Protein AF-A0A6L7LDR2-F1 (afdb_monomer_lite)

Structure (mmCIF, N/CA/C/O backbone):
data_AF-A0A6L7LDR2-F1
#
_entry.id   AF-A0A6L7LDR2-F1
#
loop_
_atom_site.group_PDB
_atom_site.id
_atom_site.type_symbol
_atom_site.label_atom_id
_atom_site.label_alt_id
_atom_site.label_comp_id
_atom_site.label_asym_id
_atom_site.label_entity_id
_atom_site.label_seq_id
_atom_site.pdbx_PDB_ins_code
_atom_site.Cartn_x
_atom_site.Cartn_y
_atom_site.Cartn_z
_atom_site.occupancy
_atom_site.B_iso_or_equiv
_atom_site.auth_seq_id
_atom_site.auth_comp_id
_atom_site.auth_asym_id
_atom_site.auth_atom_id
_atom_site.pdbx_PDB_model_num
ATOM 1 N N . LYS A 1 1 ? -7.442 -0.460 -21.414 1.00 41.06 1 LYS A N 1
ATOM 2 C CA . LYS A 1 1 ? -8.402 0.345 -22.236 1.00 41.06 1 LYS A CA 1
ATOM 3 C C . LYS A 1 1 ? -8.034 1.839 -22.163 1.00 41.06 1 LYS A C 1
ATOM 5 O O . LYS A 1 1 ? -8.913 2.671 -21.989 1.00 41.06 1 LYS A O 1
ATOM 10 N N . TYR A 1 2 ? -6.744 2.166 -22.323 1.00 40.94 2 TYR A N 1
ATOM 11 C CA . TYR A 1 2 ? -6.182 3.523 -22.191 1.00 40.94 2 TYR A CA 1
ATOM 12 C C . TYR A 1 2 ? -5.588 4.034 -23.517 1.00 40.94 2 TYR A C 1
ATOM 14 O O . TYR A 1 2 ? -4.613 4.777 -23.546 1.00 40.94 2 TYR A O 1
ATOM 22 N N . GLY A 1 3 ? -6.164 3.598 -24.640 1.00 41.34 3 GLY A N 1
ATOM 23 C CA . GLY A 1 3 ? -5.660 3.851 -25.993 1.00 41.34 3 GLY A CA 1
ATOM 24 C C . GLY A 1 3 ? -5.960 5.241 -26.555 1.00 41.34 3 GLY A C 1
ATOM 25 O O . GLY A 1 3 ? -6.118 5.355 -27.771 1.00 41.34 3 GLY A O 1
ATOM 26 N N . ASP A 1 4 ? -6.063 6.279 -25.721 1.00 48.62 4 ASP A N 1
ATOM 27 C CA . ASP A 1 4 ? -6.254 7.636 -26.233 1.00 48.62 4 ASP A CA 1
ATOM 28 C C . ASP A 1 4 ? -4.935 8.171 -26.795 1.00 48.62 4 ASP A C 1
ATOM 30 O O . ASP A 1 4 ? -4.043 8.651 -26.090 1.00 48.62 4 ASP A O 1
ATOM 34 N N . ARG A 1 5 ? -4.839 8.086 -28.126 1.00 51.09 5 ARG A N 1
ATOM 35 C CA . ARG A 1 5 ? -3.785 8.682 -28.962 1.00 51.09 5 ARG A CA 1
ATOM 36 C C . ARG A 1 5 ? -3.614 10.186 -28.724 1.00 51.09 5 ARG A C 1
ATOM 38 O O . ARG A 1 5 ? -2.559 10.728 -29.044 1.00 51.09 5 ARG A O 1
ATOM 45 N N . ASP A 1 6 ? -4.615 10.833 -28.135 1.00 53.84 6 ASP A N 1
ATOM 46 C CA . ASP A 1 6 ? -4.614 12.260 -27.821 1.00 53.84 6 ASP A CA 1
ATOM 47 C C . ASP A 1 6 ? -3.565 12.635 -26.760 1.00 53.84 6 ASP A C 1
ATOM 49 O O . ASP A 1 6 ? -3.051 13.751 -26.783 1.00 53.84 6 ASP A O 1
ATOM 53 N N . VAL A 1 7 ? -3.184 11.703 -25.872 1.00 59.44 7 VAL A N 1
ATOM 54 C CA . VAL A 1 7 ? -2.181 11.951 -24.816 1.00 59.44 7 VAL A CA 1
ATOM 55 C C . VAL A 1 7 ? -0.759 11.586 -25.264 1.00 59.44 7 VAL A C 1
ATOM 57 O O . VAL A 1 7 ? 0.207 12.216 -24.840 1.00 59.44 7 VAL A O 1
ATOM 60 N N . LEU A 1 8 ? -0.611 10.579 -26.132 1.00 59.53 8 LEU A N 1
ATOM 61 C CA . LEU A 1 8 ? 0.694 10.022 -26.526 1.00 59.53 8 LEU A CA 1
ATOM 62 C C . LEU A 1 8 ? 1.264 10.593 -27.838 1.00 59.53 8 LEU A C 1
ATOM 64 O O . LEU A 1 8 ? 2.428 10.347 -28.168 1.00 59.53 8 LEU A O 1
ATOM 68 N N . GLY A 1 9 ? 0.455 11.343 -28.591 1.00 61.81 9 GLY A N 1
ATOM 69 C CA . GLY A 1 9 ? 0.806 11.840 -29.919 1.00 61.81 9 GLY A CA 1
ATOM 70 C C . GLY A 1 9 ? 0.611 10.800 -31.030 1.00 61.81 9 GLY A C 1
ATOM 71 O O . GLY A 1 9 ? 0.477 9.596 -30.799 1.00 61.81 9 GLY A O 1
ATOM 72 N N . ALA A 1 10 ? 0.572 11.277 -32.277 1.00 69.31 10 ALA A N 1
ATOM 73 C CA . ALA A 1 10 ? 0.364 10.425 -33.446 1.00 69.31 10 ALA A CA 1
ATOM 74 C C . ALA A 1 10 ? 1.503 9.400 -33.611 1.00 69.31 10 ALA A C 1
ATOM 76 O O . ALA A 1 10 ? 2.675 9.765 -33.594 1.00 69.31 10 ALA A O 1
ATOM 77 N N . GLY A 1 11 ? 1.149 8.125 -33.807 1.00 68.56 11 GLY A N 1
ATOM 78 C CA . GLY A 1 11 ? 2.110 7.029 -34.004 1.00 68.56 11 GLY A CA 1
ATOM 79 C C . GLY A 1 11 ? 2.627 6.374 -32.717 1.00 68.56 11 GLY A C 1
ATOM 80 O O . GLY A 1 11 ? 3.348 5.386 -32.794 1.00 68.56 11 GLY A O 1
ATOM 81 N N . THR A 1 12 ? 2.236 6.862 -31.539 1.00 68.62 12 THR A N 1
ATOM 82 C CA . THR A 1 12 ? 2.613 6.264 -30.250 1.00 68.62 12 THR A CA 1
ATOM 83 C C . THR A 1 12 ? 1.464 5.419 -29.698 1.00 68.62 12 THR A C 1
ATOM 85 O O . THR A 1 12 ? 0.297 5.809 -29.781 1.00 68.62 12 THR A O 1
ATOM 88 N N . SER A 1 13 ? 1.781 4.258 -29.123 1.00 71.56 13 SER A N 1
ATOM 89 C CA . SER A 1 13 ? 0.822 3.403 -28.417 1.00 71.56 13 SER A CA 1
ATOM 90 C C . SER A 1 13 ? 1.408 2.924 -27.089 1.00 71.56 13 SER A C 1
ATOM 92 O O . SER A 1 13 ? 2.621 2.973 -26.870 1.00 71.56 13 SER A O 1
ATOM 94 N N . TRP A 1 14 ? 0.546 2.444 -26.197 1.00 69.19 14 TRP A N 1
ATOM 95 C CA . TRP A 1 14 ? 0.982 1.710 -25.016 1.00 69.19 14 TRP A CA 1
ATOM 96 C C . TRP A 1 14 ? 1.396 0.290 -25.395 1.00 69.19 14 TRP A C 1
ATOM 98 O O . TRP A 1 14 ? 0.661 -0.407 -26.097 1.00 69.19 14 TRP A O 1
ATOM 108 N N . ILE A 1 15 ? 2.558 -0.130 -24.898 1.00 69.88 15 ILE A N 1
ATOM 109 C CA . ILE A 1 15 ? 2.905 -1.538 -24.717 1.00 69.88 15 ILE A CA 1
ATOM 110 C C . ILE A 1 15 ? 2.618 -1.830 -23.240 1.00 69.88 15 ILE A C 1
ATOM 112 O O . ILE A 1 15 ? 3.415 -1.480 -22.366 1.00 69.88 15 ILE A O 1
ATOM 116 N N . GLU A 1 16 ? 1.419 -2.349 -22.968 1.00 65.56 16 GLU A N 1
ATOM 117 C CA . GLU A 1 16 ? 0.966 -2.715 -21.621 1.00 65.56 16 GLU A CA 1
ATOM 118 C C . GLU A 1 16 ? 1.508 -4.105 -21.258 1.00 65.56 16 GLU A C 1
ATOM 120 O O . GLU A 1 16 ? 1.499 -5.009 -22.092 1.00 65.56 16 GLU A O 1
ATOM 125 N N . TYR A 1 17 ? 1.955 -4.260 -20.014 1.00 64.75 17 TYR A N 1
ATOM 126 C CA . TYR A 1 17 ? 2.255 -5.544 -19.395 1.00 64.75 17 TYR A CA 1
ATOM 127 C C . TYR A 1 17 ? 1.273 -5.782 -18.247 1.00 64.75 17 TYR A C 1
ATOM 129 O O . TYR A 1 17 ? 0.953 -4.872 -17.470 1.00 64.75 17 TYR A O 1
ATOM 137 N N . GLY A 1 18 ? 0.803 -7.019 -18.133 1.00 59.72 18 GLY A N 1
ATOM 138 C CA . GLY A 1 18 ? 0.010 -7.475 -17.000 1.00 59.72 18 GLY A CA 1
ATOM 139 C C . GLY A 1 18 ? 0.782 -7.380 -15.680 1.00 59.72 18 GLY A C 1
ATOM 140 O O . GLY A 1 18 ? 2.013 -7.343 -15.651 1.00 59.72 18 GLY A O 1
ATOM 141 N N . GLU A 1 19 ? 0.042 -7.365 -14.572 1.00 57.69 19 GLU A N 1
ATOM 142 C CA . GLU A 1 19 ? 0.568 -7.196 -13.211 1.00 57.69 19 GLU A CA 1
ATOM 143 C C . GLU A 1 19 ? 1.711 -8.167 -12.863 1.00 57.69 19 GLU A C 1
ATOM 145 O O . GLU A 1 19 ? 2.686 -7.767 -12.221 1.00 57.69 19 GLU A O 1
ATOM 150 N N . TYR A 1 20 ? 1.613 -9.406 -13.356 1.00 58.84 20 TYR A N 1
ATOM 151 C CA . TYR A 1 20 ? 2.532 -10.507 -13.057 1.00 58.84 20 TYR A CA 1
ATOM 152 C C . TYR A 1 20 ? 3.397 -10.951 -14.238 1.00 58.84 20 TYR A C 1
ATOM 154 O O . TYR A 1 20 ? 4.308 -11.751 -14.048 1.00 58.84 20 TYR A O 1
ATOM 162 N N . GLU A 1 21 ? 3.184 -10.411 -15.443 1.00 62.69 21 GLU A N 1
ATOM 163 C CA . GLU A 1 21 ? 3.950 -10.813 -16.637 1.00 62.69 21 GLU A CA 1
ATOM 164 C C . GLU A 1 21 ? 5.459 -10.567 -16.474 1.00 62.69 21 GLU A C 1
ATOM 166 O O . GLU A 1 21 ? 6.269 -11.229 -17.116 1.00 62.69 21 GLU A O 1
ATOM 171 N N . ASN A 1 22 ? 5.826 -9.642 -15.578 1.00 62.00 22 ASN A N 1
ATOM 172 C CA . ASN A 1 22 ? 7.203 -9.268 -15.254 1.00 62.00 22 ASN A CA 1
ATOM 173 C C . ASN A 1 22 ? 7.490 -9.286 -13.744 1.00 62.00 22 ASN A C 1
ATOM 175 O O . ASN A 1 22 ? 8.383 -8.561 -13.284 1.00 62.00 22 ASN A O 1
ATOM 179 N N . ALA A 1 23 ? 6.717 -10.062 -12.975 1.00 68.12 23 ALA A N 1
ATOM 180 C CA . ALA A 1 23 ? 6.993 -10.273 -11.559 1.00 68.12 23 ALA A CA 1
ATOM 181 C C . ALA A 1 23 ? 8.403 -10.852 -11.371 1.00 68.12 23 ALA A C 1
ATOM 183 O O . ALA A 1 23 ? 8.979 -11.466 -12.275 1.00 68.12 23 ALA A O 1
ATOM 184 N N . ALA A 1 24 ? 8.989 -10.642 -10.193 1.00 70.94 24 ALA A N 1
ATOM 185 C CA . ALA A 1 24 ? 10.246 -11.299 -9.880 1.00 70.94 24 ALA A CA 1
ATOM 186 C C . ALA A 1 24 ? 10.061 -12.818 -9.825 1.00 70.94 24 ALA A C 1
ATOM 188 O O . ALA A 1 24 ? 10.882 -13.532 -10.394 1.00 70.94 24 ALA A O 1
ATOM 189 N N . GLU A 1 25 ? 8.953 -13.268 -9.244 1.00 75.19 25 GLU A N 1
ATOM 190 C CA . GLU A 1 25 ? 8.614 -14.678 -9.068 1.00 75.19 25 GLU A CA 1
ATOM 191 C C . GLU A 1 25 ? 7.277 -14.979 -9.776 1.00 75.19 25 GLU A C 1
ATOM 193 O O . GLU A 1 25 ? 6.235 -15.058 -9.124 1.00 75.19 25 GLU A O 1
ATOM 198 N N . PRO A 1 26 ? 7.259 -15.067 -11.123 1.00 69.94 26 PRO A N 1
ATOM 199 C CA . PRO A 1 26 ? 6.020 -15.171 -11.906 1.00 69.94 26 PRO A CA 1
ATOM 200 C C . PRO A 1 26 ? 5.281 -16.503 -11.719 1.00 69.94 26 PRO A C 1
ATOM 202 O O . PRO A 1 26 ? 4.071 -16.553 -11.917 1.00 69.94 26 PRO A O 1
ATOM 205 N N . ASP A 1 27 ? 5.996 -17.558 -11.323 1.00 77.56 27 ASP A N 1
ATOM 206 C CA . ASP A 1 27 ? 5.439 -18.897 -11.093 1.00 77.56 27 ASP A CA 1
ATOM 207 C C . ASP A 1 27 ? 5.083 -19.147 -9.613 1.00 77.56 27 ASP A C 1
ATOM 209 O O . ASP A 1 27 ? 4.638 -20.240 -9.261 1.00 77.56 27 ASP A O 1
ATOM 213 N N . HIS A 1 28 ? 5.313 -18.172 -8.724 1.00 77.00 28 HIS A N 1
ATOM 214 C CA . HIS A 1 28 ? 4.994 -18.318 -7.306 1.00 77.00 28 HIS A CA 1
ATOM 215 C C . HIS A 1 28 ? 3.511 -18.035 -7.055 1.00 77.00 28 HIS A C 1
ATOM 217 O O . HIS A 1 28 ? 3.003 -16.959 -7.375 1.00 77.00 28 HIS A O 1
ATOM 223 N N . GLU A 1 29 ? 2.821 -18.995 -6.445 1.00 78.81 29 GLU A N 1
ATOM 224 C CA . GLU A 1 29 ? 1.455 -18.808 -5.968 1.00 78.81 29 GLU A CA 1
ATOM 225 C C . GLU A 1 29 ? 1.483 -18.062 -4.632 1.00 78.81 29 GLU A C 1
ATOM 227 O O . GLU A 1 29 ? 1.970 -18.584 -3.633 1.00 78.81 29 GLU A O 1
ATOM 232 N N . TRP A 1 30 ? 0.959 -16.837 -4.615 1.00 74.94 30 TRP A N 1
ATOM 233 C CA . TRP A 1 30 ? 0.898 -16.002 -3.417 1.00 74.94 30 TRP A CA 1
ATOM 234 C C . TRP A 1 30 ? -0.309 -16.427 -2.562 1.00 74.94 30 TRP A C 1
ATOM 236 O O . TRP A 1 30 ? -1.443 -16.236 -3.001 1.00 74.94 30 TRP A O 1
ATOM 246 N N . PRO A 1 31 ? -0.118 -16.990 -1.353 1.00 76.19 31 PRO A N 1
ATOM 247 C CA . PRO A 1 31 ? -1.219 -17.516 -0.537 1.00 76.19 31 PRO A CA 1
ATOM 248 C C . PRO A 1 31 ? -2.021 -16.427 0.198 1.00 76.19 31 PRO A C 1
ATOM 250 O O . PRO A 1 31 ? -2.990 -16.729 0.895 1.00 76.19 31 PRO A O 1
ATOM 253 N N . TRP A 1 32 ? -1.594 -15.170 0.093 1.00 77.75 32 TRP A N 1
ATOM 254 C CA . TRP A 1 32 ? -2.115 -14.052 0.868 1.00 77.75 32 TRP A CA 1
ATOM 255 C C . TRP A 1 32 ? -3.206 -13.307 0.105 1.00 77.75 32 TRP A C 1
ATOM 257 O O . TRP A 1 32 ? -2.922 -12.482 -0.761 1.00 77.75 32 TRP A O 1
ATOM 267 N N . GLU A 1 33 ? -4.461 -13.551 0.471 1.00 81.19 33 GLU A N 1
ATOM 268 C CA . GLU A 1 33 ? -5.611 -12.819 -0.056 1.00 81.19 33 GLU A CA 1
ATOM 269 C C . GLU A 1 33 ? -6.579 -12.479 1.080 1.00 81.19 33 GLU A C 1
ATOM 271 O O . GLU A 1 33 ? -7.057 -13.361 1.795 1.00 81.19 33 GLU A O 1
ATOM 276 N N . VAL A 1 34 ? -6.891 -11.188 1.229 1.00 84.56 34 VAL A N 1
ATOM 277 C CA . VAL A 1 34 ? -7.983 -10.732 2.097 1.00 84.56 34 VAL A CA 1
ATOM 278 C C . VAL A 1 34 ? -9.174 -10.377 1.208 1.00 84.56 34 VAL A C 1
ATOM 280 O O . VAL A 1 34 ? -9.147 -9.332 0.553 1.00 84.56 34 VAL A O 1
ATOM 283 N N . PRO A 1 35 ? -10.223 -11.216 1.157 1.00 87.31 35 PRO A N 1
ATOM 284 C CA . PRO A 1 35 ? -11.395 -10.914 0.353 1.00 87.31 35 PRO A CA 1
ATOM 285 C C . PRO A 1 35 ? -12.175 -9.742 0.953 1.00 87.31 35 PRO A C 1
ATOM 287 O O . PRO A 1 35 ? -12.193 -9.519 2.166 1.00 87.31 35 PRO A O 1
ATOM 290 N N . THR A 1 36 ? -12.889 -9.006 0.103 1.00 89.06 36 THR A N 1
ATOM 291 C CA . THR A 1 36 ? -13.835 -7.993 0.575 1.00 89.06 36 THR A CA 1
ATOM 292 C C . THR A 1 36 ? -15.059 -8.665 1.205 1.00 89.06 36 THR A C 1
ATOM 294 O O . THR A 1 36 ? -15.924 -9.174 0.494 1.00 89.06 36 THR A O 1
ATOM 297 N N . ASP A 1 37 ? -15.163 -8.616 2.535 1.00 93.75 37 ASP A N 1
ATOM 298 C CA . ASP A 1 37 ? -16.316 -9.110 3.297 1.00 93.75 37 ASP A CA 1
ATOM 299 C C . ASP A 1 37 ? -16.783 -8.071 4.331 1.00 93.75 37 ASP A C 1
ATOM 301 O O . ASP A 1 37 ? -16.192 -7.888 5.397 1.00 93.75 37 ASP A O 1
ATOM 305 N N . LYS A 1 38 ? -17.881 -7.375 4.011 1.00 91.62 38 LYS A N 1
ATOM 306 C CA . LYS A 1 38 ? -18.448 -6.328 4.877 1.00 91.62 38 LYS A CA 1
ATOM 307 C C . LYS A 1 38 ? -19.107 -6.892 6.137 1.00 91.62 38 LYS A C 1
ATOM 309 O O . LYS A 1 38 ? -19.153 -6.200 7.151 1.00 91.62 38 LYS A O 1
ATOM 314 N N . ALA A 1 39 ? -19.624 -8.121 6.083 1.00 92.94 39 ALA A N 1
ATOM 315 C CA . ALA A 1 39 ? -20.258 -8.749 7.236 1.00 92.94 39 ALA A CA 1
ATOM 316 C C . ALA A 1 39 ? -19.200 -9.170 8.258 1.00 92.94 39 ALA A C 1
ATOM 318 O O . ALA A 1 39 ? -19.353 -8.900 9.450 1.00 92.94 39 ALA A O 1
ATOM 319 N N . GLU A 1 40 ? -18.098 -9.756 7.786 1.00 95.00 40 GLU A N 1
ATOM 320 C CA . GLU A 1 40 ? -16.974 -10.101 8.651 1.00 95.00 40 GLU A CA 1
ATOM 321 C C . GLU A 1 40 ? -16.287 -8.849 9.207 1.00 95.00 40 GLU A C 1
ATOM 323 O O . GLU A 1 40 ? -16.011 -8.790 10.405 1.00 95.00 40 GLU A O 1
ATOM 328 N N . ALA A 1 41 ? -16.107 -7.800 8.396 1.00 93.19 41 ALA A N 1
ATOM 329 C CA . ALA A 1 41 ? -15.598 -6.517 8.880 1.00 93.19 41 ALA A CA 1
ATOM 330 C C . ALA A 1 41 ? -16.465 -5.942 10.017 1.00 93.19 41 ALA A C 1
ATOM 332 O O . ALA A 1 41 ? -15.940 -5.558 11.062 1.00 93.19 41 ALA A O 1
ATOM 333 N N . ALA A 1 42 ? -17.794 -5.943 9.862 1.00 92.44 42 ALA A N 1
ATOM 334 C CA . ALA A 1 42 ? -18.713 -5.497 10.910 1.00 92.44 42 ALA A CA 1
ATOM 335 C C . ALA A 1 42 ? -18.604 -6.352 12.187 1.00 92.44 42 ALA A C 1
ATOM 337 O O . ALA A 1 42 ? -18.541 -5.808 13.290 1.00 92.44 42 ALA A O 1
ATOM 338 N N . ARG A 1 43 ? -18.500 -7.681 12.049 1.00 94.44 43 ARG A N 1
ATOM 339 C CA . ARG A 1 43 ? -18.316 -8.603 13.181 1.00 94.44 43 ARG A CA 1
ATOM 340 C C . ARG A 1 43 ? -16.999 -8.349 13.923 1.00 94.44 43 ARG A C 1
ATOM 342 O O . ARG A 1 43 ? -16.954 -8.435 15.151 1.00 94.44 43 ARG A O 1
ATOM 349 N N . LEU A 1 44 ? -15.922 -8.053 13.195 1.00 95.19 44 LEU A N 1
ATOM 350 C CA . LEU A 1 44 ? -14.620 -7.724 13.780 1.00 95.19 44 LEU A CA 1
ATOM 351 C C . LEU A 1 44 ? -14.657 -6.384 14.525 1.00 95.19 44 LEU A C 1
ATOM 353 O O . LEU A 1 44 ? -14.081 -6.285 15.607 1.00 95.19 44 LEU A O 1
ATOM 357 N N . LEU A 1 45 ? -15.381 -5.389 14.005 1.00 94.62 45 LEU A N 1
ATOM 358 C CA . LEU A 1 45 ? -15.619 -4.121 14.700 1.00 94.62 45 LEU A CA 1
ATOM 359 C C . LEU A 1 45 ? -16.391 -4.323 16.012 1.00 94.62 45 LEU A C 1
ATOM 361 O O . LEU A 1 45 ? -16.001 -3.767 17.041 1.00 94.62 45 LEU A O 1
ATOM 365 N N . ASP A 1 46 ? -17.426 -5.169 16.007 1.00 94.00 46 ASP A N 1
ATOM 366 C CA . ASP A 1 46 ? -18.160 -5.532 17.226 1.00 94.00 46 ASP A CA 1
ATOM 367 C C . ASP A 1 46 ? -17.231 -6.192 18.259 1.00 94.00 46 ASP A C 1
ATOM 369 O O . ASP A 1 46 ? -17.213 -5.804 19.429 1.00 94.00 46 ASP A O 1
ATOM 373 N N . LEU A 1 47 ? -16.417 -7.162 17.823 1.00 96.31 47 LEU A N 1
ATOM 374 C CA . LEU A 1 47 ? -15.468 -7.874 18.685 1.00 96.31 47 LEU A CA 1
ATOM 375 C C . LEU A 1 47 ? -14.396 -6.941 19.270 1.00 96.31 47 LEU A C 1
ATOM 377 O O . LEU A 1 47 ? -13.966 -7.135 20.407 1.00 96.31 47 LEU A O 1
ATOM 381 N N . ALA A 1 48 ? -13.990 -5.923 18.512 1.00 95.38 48 ALA A N 1
ATOM 382 C CA . ALA A 1 48 ? -13.045 -4.898 18.944 1.00 95.38 48 ALA A CA 1
ATOM 383 C C . ALA A 1 48 ? -13.655 -3.869 19.918 1.00 95.38 48 ALA A C 1
ATOM 385 O O . ALA A 1 48 ? -12.940 -2.990 20.398 1.00 95.38 48 ALA A O 1
ATOM 386 N N . GLY A 1 49 ? -14.950 -3.975 20.240 1.00 94.69 49 GLY A N 1
ATOM 387 C CA . GLY A 1 49 ? -15.633 -3.075 21.169 1.00 94.69 49 GLY A CA 1
ATOM 388 C C . GLY A 1 49 ? -16.191 -1.809 20.520 1.00 94.69 49 GLY A C 1
ATOM 389 O O . GLY A 1 49 ? -16.518 -0.864 21.236 1.00 94.69 49 GLY A O 1
ATOM 390 N N . PHE A 1 50 ? -16.341 -1.797 19.193 1.00 93.56 50 PHE A N 1
ATOM 391 C CA . PHE A 1 50 ? -16.978 -0.724 18.428 1.00 93.56 50 PHE A CA 1
ATOM 392 C C . PHE A 1 50 ? -18.303 -1.207 17.821 1.00 93.56 50 PHE A C 1
ATOM 394 O O . PHE A 1 50 ? -18.409 -1.274 16.594 1.00 93.56 50 PHE A O 1
ATOM 401 N N . PRO A 1 51 ? -19.302 -1.596 18.640 1.00 90.69 51 PRO A N 1
ATOM 402 C CA . PRO A 1 51 ? -20.570 -2.098 18.132 1.00 90.69 51 PRO A CA 1
ATOM 403 C C . PRO A 1 51 ? -21.315 -1.027 17.340 1.00 90.69 51 PRO A C 1
ATOM 405 O O . PRO A 1 51 ? -21.135 0.168 17.577 1.00 90.69 51 PRO A O 1
ATOM 408 N N . ASP A 1 52 ? -22.170 -1.462 16.418 1.00 85.69 52 ASP A N 1
ATOM 409 C CA . ASP A 1 52 ? -23.094 -0.556 15.741 1.00 85.69 52 ASP A CA 1
ATOM 410 C C . ASP A 1 52 ? -24.062 0.036 16.779 1.00 85.69 52 ASP A C 1
ATOM 412 O O . ASP A 1 52 ? -24.804 -0.732 17.403 1.00 85.69 52 ASP A O 1
ATOM 416 N N . PRO A 1 53 ? -24.047 1.358 17.024 1.00 76.50 53 PRO A N 1
ATOM 417 C CA . PRO A 1 53 ? -24.864 1.943 18.080 1.00 76.50 53 PRO A CA 1
ATOM 418 C C . PRO A 1 53 ? -26.366 1.822 17.795 1.00 76.50 53 PRO A C 1
ATOM 420 O O . PRO A 1 53 ? -27.137 1.658 18.740 1.00 76.50 53 PRO A O 1
ATOM 423 N N . ASP A 1 54 ? -26.778 1.855 16.521 1.00 72.81 54 ASP A N 1
ATOM 424 C CA . ASP A 1 54 ? -28.196 1.934 16.136 1.00 72.81 54 ASP A CA 1
ATOM 425 C C . ASP A 1 54 ? -28.584 0.996 14.971 1.00 72.81 54 ASP A C 1
ATOM 427 O O . ASP A 1 54 ? -29.739 0.983 14.536 1.00 72.81 54 ASP A O 1
ATOM 431 N N . GLY A 1 55 ? -27.646 0.194 14.465 1.00 66.38 55 GLY A N 1
ATOM 432 C CA . GLY A 1 55 ? -27.819 -0.634 13.273 1.00 66.38 55 GLY A CA 1
ATOM 433 C C . GLY A 1 55 ? -27.429 0.096 11.977 1.00 66.38 55 GLY A C 1
ATOM 434 O O . GLY A 1 55 ? -27.091 1.283 11.991 1.00 66.38 55 GLY A O 1
ATOM 435 N N . PRO A 1 56 ? -27.501 -0.594 10.820 1.00 62.06 56 PRO A N 1
ATOM 436 C CA . PRO A 1 56 ? -26.966 -0.077 9.563 1.00 62.06 56 PRO A CA 1
ATOM 437 C C . PRO A 1 56 ? -27.528 1.308 9.197 1.00 62.06 56 PRO A C 1
ATOM 439 O O . PRO A 1 56 ? -28.734 1.461 9.000 1.00 62.06 56 PRO A O 1
ATOM 442 N N . GLY A 1 57 ? -26.647 2.307 9.066 1.00 57.75 57 GLY A N 1
ATOM 443 C CA . GLY A 1 57 ? -27.000 3.686 8.694 1.00 57.75 57 GLY A CA 1
ATOM 444 C C . GLY A 1 57 ? -27.343 4.631 9.858 1.00 57.75 57 GLY A C 1
ATOM 445 O O . GLY A 1 57 ? -27.829 5.734 9.603 1.00 57.75 57 GLY A O 1
ATOM 446 N N . GLY A 1 58 ? -27.114 4.210 11.107 1.00 70.12 58 GLY A N 1
ATOM 447 C CA . GLY A 1 58 ? -27.231 5.024 12.321 1.00 70.12 58 GLY A CA 1
ATOM 448 C C . GLY A 1 58 ? -26.037 5.948 12.607 1.00 70.12 58 GLY A C 1
ATOM 449 O O . GLY A 1 58 ? -25.328 6.369 11.693 1.00 70.12 58 GLY A O 1
ATOM 450 N N . GLN A 1 59 ? -25.812 6.298 13.883 1.00 81.44 59 GLN A N 1
ATOM 451 C CA . GLN A 1 59 ? -24.597 7.023 14.287 1.00 81.44 59 GLN A CA 1
ATOM 452 C C . GLN A 1 59 ? -23.330 6.212 13.953 1.00 81.44 59 GLN A C 1
ATOM 454 O O . GLN A 1 59 ? -23.362 4.982 13.994 1.00 81.44 59 GLN A O 1
ATOM 459 N N . PRO A 1 60 ? -22.194 6.864 13.639 1.00 90.38 60 PRO A N 1
ATOM 460 C CA . PRO A 1 60 ? -20.966 6.133 13.362 1.00 90.38 60 PRO A CA 1
ATOM 461 C C . PRO A 1 60 ? -20.458 5.406 14.613 1.00 90.38 60 PRO A C 1
ATOM 463 O O . PRO A 1 60 ? -20.511 5.939 15.721 1.00 90.38 60 PRO A O 1
ATOM 466 N N . ARG A 1 61 ? -19.894 4.210 14.415 1.00 92.38 61 ARG A N 1
ATOM 467 C CA . ARG A 1 61 ? -19.191 3.420 15.439 1.00 92.38 61 ARG A CA 1
ATOM 468 C C . ARG A 1 61 ? -18.021 4.212 16.022 1.00 92.38 61 ARG A C 1
ATOM 470 O O . ARG A 1 61 ? -17.826 4.257 17.233 1.00 92.38 61 ARG A O 1
ATOM 477 N N . PHE A 1 62 ? -17.246 4.840 15.140 1.00 93.25 62 PHE A N 1
ATOM 478 C CA . PHE A 1 62 ? -16.224 5.832 15.461 1.00 93.25 62 PHE A CA 1
ATOM 479 C C . PHE A 1 62 ? -15.910 6.689 14.229 1.00 93.25 62 PHE A C 1
ATOM 481 O O . PHE A 1 62 ? -16.312 6.375 13.105 1.00 93.25 62 PHE A O 1
ATOM 488 N N . GLU A 1 63 ? -15.175 7.775 14.456 1.00 94.12 63 GLU A N 1
ATOM 489 C CA . GLU A 1 63 ? -14.679 8.661 13.406 1.00 94.12 63 GLU A CA 1
ATOM 490 C C . GLU A 1 63 ? -13.159 8.520 13.277 1.00 94.12 63 GLU A C 1
ATOM 492 O O . GLU A 1 63 ? -12.443 8.445 14.279 1.00 94.12 63 GLU A O 1
ATOM 497 N N . ILE A 1 64 ? -12.658 8.504 12.045 1.00 94.75 64 ILE A N 1
ATOM 498 C CA . ILE A 1 64 ? -11.227 8.467 11.747 1.00 94.75 64 ILE A CA 1
ATOM 499 C C . ILE A 1 64 ? -10.894 9.470 10.648 1.00 94.75 64 ILE A C 1
ATOM 501 O O . ILE A 1 64 ? -11.686 9.727 9.744 1.00 94.75 64 ILE A O 1
ATOM 505 N N . LYS A 1 65 ? -9.697 10.051 10.715 1.00 95.50 65 LYS A N 1
ATOM 506 C CA . LYS A 1 65 ? -9.166 10.871 9.624 1.00 95.50 65 LYS A CA 1
ATOM 507 C C . LYS A 1 65 ? -8.407 9.978 8.657 1.00 95.50 65 LYS A C 1
ATOM 509 O O . LYS A 1 65 ? -7.735 9.053 9.097 1.00 95.50 65 LYS A O 1
ATOM 514 N N . MET A 1 66 ? -8.461 10.267 7.364 1.00 93.56 66 MET A N 1
ATOM 515 C CA . MET A 1 66 ? -7.640 9.582 6.367 1.00 93.56 66 MET A CA 1
ATOM 516 C C . MET A 1 66 ? -6.970 10.603 5.460 1.00 93.56 66 MET A C 1
ATOM 518 O O . MET A 1 66 ? -7.617 11.490 4.907 1.00 93.56 66 MET A O 1
ATOM 522 N N . ASN A 1 67 ? -5.655 10.486 5.309 1.00 91.44 67 ASN A N 1
ATOM 523 C CA . ASN A 1 67 ? -4.908 11.344 4.408 1.00 91.44 67 ASN A CA 1
ATOM 524 C C . ASN A 1 67 ? -5.032 10.858 2.969 1.00 91.44 67 ASN A C 1
ATOM 526 O O . ASN A 1 67 ? -4.869 9.666 2.703 1.00 91.44 67 ASN A O 1
ATOM 530 N N . LYS A 1 68 ? -5.189 11.799 2.042 1.00 91.06 68 LYS A N 1
ATOM 531 C CA . LYS A 1 68 ? -4.998 11.560 0.615 1.00 91.06 68 LYS A CA 1
ATOM 532 C C . LYS A 1 68 ? -4.186 12.684 -0.019 1.00 91.06 68 LYS A C 1
ATOM 534 O O . LYS A 1 68 ? -4.245 13.837 0.407 1.00 91.06 68 LYS A O 1
ATOM 539 N N . TYR A 1 69 ? -3.433 12.344 -1.052 1.00 88.12 69 TYR A N 1
ATOM 540 C CA . TYR A 1 69 ? -2.706 13.289 -1.895 1.00 88.12 69 TYR A CA 1
ATOM 541 C C . TYR A 1 69 ? -2.687 12.758 -3.332 1.00 88.12 69 TYR A C 1
ATOM 543 O O . TYR A 1 69 ? -2.981 11.587 -3.569 1.00 88.12 69 TYR A O 1
ATOM 551 N N . ARG A 1 70 ? -2.355 13.609 -4.310 1.00 85.25 70 ARG A N 1
ATOM 552 C CA . ARG A 1 70 ? -2.140 13.146 -5.691 1.00 85.25 70 ARG A CA 1
ATOM 553 C C . ARG A 1 70 ? -0.855 12.323 -5.737 1.00 85.25 70 ARG A C 1
ATOM 555 O O . ARG A 1 70 ? 0.232 12.898 -5.766 1.00 85.25 70 ARG A O 1
ATOM 562 N N . CYS A 1 71 ? -0.984 11.001 -5.679 1.00 76.25 71 CYS A N 1
ATOM 563 C CA . CYS A 1 71 ? 0.144 10.095 -5.852 1.00 76.25 71 CYS A CA 1
ATOM 564 C C . CYS A 1 71 ? 0.535 9.951 -7.338 1.00 76.25 71 CYS A C 1
ATOM 566 O O . CYS A 1 71 ? 0.068 10.718 -8.177 1.00 76.25 71 CYS A O 1
ATOM 568 N N . GLU A 1 72 ? 1.410 8.999 -7.685 1.00 70.69 72 GLU A N 1
ATOM 569 C CA . GLU A 1 72 ? 1.887 8.790 -9.070 1.00 70.69 72 GLU A CA 1
ATOM 570 C C . GLU A 1 72 ? 0.762 8.601 -10.100 1.00 70.69 72 GLU A C 1
ATOM 572 O O . GLU A 1 72 ? 0.921 8.978 -11.257 1.00 70.69 72 GLU A O 1
ATOM 577 N N . THR A 1 73 ? -0.389 8.066 -9.684 1.00 69.31 73 THR A N 1
ATOM 578 C CA . THR A 1 73 ? -1.577 7.887 -10.536 1.00 69.31 73 THR A CA 1
ATOM 579 C C . THR A 1 73 ? -2.438 9.153 -10.663 1.00 69.31 73 THR A C 1
ATOM 581 O O . THR A 1 73 ? -3.502 9.122 -11.280 1.00 69.31 73 THR A O 1
ATOM 584 N N . GLY A 1 74 ? -1.996 10.283 -10.103 1.00 79.19 74 GLY A N 1
ATOM 585 C CA . GLY A 1 74 ? -2.686 11.566 -10.188 1.00 79.19 74 GLY A CA 1
ATOM 586 C C . GLY A 1 74 ? -4.039 11.552 -9.478 1.00 79.19 74 GLY A C 1
ATOM 587 O O . GLY A 1 74 ? -4.139 11.167 -8.311 1.00 79.19 74 GLY A O 1
ATOM 588 N N . ASP A 1 75 ? -5.080 11.994 -10.183 1.00 85.31 75 ASP A N 1
ATOM 589 C CA . ASP A 1 75 ? -6.436 12.146 -9.636 1.00 85.31 75 ASP A CA 1
ATOM 590 C C . ASP A 1 75 ? -7.098 10.807 -9.296 1.00 85.31 75 ASP A C 1
ATOM 592 O O . ASP A 1 75 ? -7.884 10.743 -8.353 1.00 85.31 75 ASP A O 1
ATOM 596 N N . VAL A 1 76 ? -6.686 9.717 -9.951 1.00 83.25 76 VAL A N 1
ATOM 597 C CA . VAL A 1 76 ? -7.146 8.354 -9.633 1.00 83.25 76 VAL A CA 1
ATOM 598 C C . VAL A 1 76 ? -6.865 8.004 -8.170 1.00 83.25 76 VAL A C 1
ATOM 600 O O . VAL A 1 76 ? -7.676 7.362 -7.511 1.00 83.25 76 VAL A O 1
ATOM 603 N N . CYS A 1 77 ? -5.743 8.476 -7.625 1.00 82.88 77 CYS A N 1
ATOM 604 C CA . CYS A 1 77 ? -5.390 8.273 -6.221 1.00 82.88 77 CYS A CA 1
ATOM 605 C C . CYS A 1 77 ? -6.414 8.891 -5.258 1.00 82.88 77 CYS A C 1
ATOM 607 O O . CYS A 1 77 ? -6.699 8.359 -4.185 1.00 82.88 77 CYS A O 1
ATOM 609 N N . LEU A 1 78 ? -6.971 10.042 -5.644 1.00 89.19 78 LEU A N 1
ATOM 610 C CA . LEU A 1 78 ? -7.956 10.749 -4.839 1.00 89.19 78 LEU A CA 1
ATOM 611 C C . LEU A 1 78 ? -9.301 10.024 -4.863 1.00 89.19 78 LEU A C 1
ATOM 613 O O . LEU A 1 78 ? -9.930 9.929 -3.812 1.00 89.19 78 LEU A O 1
ATOM 617 N N . GLU A 1 79 ? -9.690 9.495 -6.025 1.00 89.31 79 GLU A N 1
ATOM 618 C CA . GLU A 1 79 ? -10.912 8.702 -6.210 1.00 89.31 79 GLU A CA 1
ATOM 619 C C . GLU A 1 79 ? -10.847 7.369 -5.451 1.00 89.31 79 GLU A C 1
ATOM 621 O O . GLU A 1 79 ? -11.828 6.948 -4.844 1.00 89.31 79 GLU A O 1
ATOM 626 N N . GLN A 1 80 ? -9.676 6.727 -5.415 1.00 89.06 80 GLN A N 1
ATOM 627 C CA . GLN A 1 80 ? -9.450 5.520 -4.612 1.00 89.06 80 GLN A CA 1
ATOM 628 C C . GLN A 1 80 ? -9.678 5.781 -3.124 1.00 89.06 80 GLN A C 1
ATOM 630 O O . GLN A 1 80 ? -10.341 4.996 -2.451 1.00 89.06 80 GLN A O 1
ATOM 635 N N . ALA A 1 81 ? -9.169 6.905 -2.614 1.00 91.25 81 ALA A N 1
ATOM 636 C CA . ALA A 1 81 ? -9.401 7.289 -1.229 1.00 91.25 81 ALA A CA 1
ATOM 637 C C . ALA A 1 81 ? -10.883 7.552 -0.934 1.00 91.25 81 ALA A C 1
ATOM 639 O O . ALA A 1 81 ? -11.355 7.199 0.145 1.00 91.25 81 ALA A O 1
ATOM 640 N N . ASP A 1 82 ? -11.615 8.134 -1.887 1.00 92.94 82 ASP A N 1
ATOM 641 C CA . ASP A 1 82 ? -13.061 8.338 -1.762 1.00 92.94 82 ASP A CA 1
ATOM 642 C C . ASP A 1 82 ? -13.814 6.998 -1.720 1.00 92.94 82 ASP A C 1
ATOM 644 O O . ASP A 1 82 ? -14.709 6.821 -0.894 1.00 92.94 82 ASP A O 1
ATOM 648 N N . ALA A 1 83 ? -13.416 6.025 -2.545 1.00 92.50 83 ALA A N 1
ATOM 649 C CA . ALA A 1 83 ? -14.005 4.687 -2.545 1.00 92.50 83 ALA A CA 1
ATOM 650 C C . ALA A 1 83 ? -13.747 3.932 -1.229 1.00 92.50 83 ALA A C 1
ATOM 652 O O . ALA A 1 83 ? -14.683 3.387 -0.644 1.00 92.50 83 ALA A O 1
ATOM 653 N N . VAL A 1 84 ? -12.509 3.956 -0.720 1.00 92.38 84 VAL A N 1
ATOM 654 C CA . VAL A 1 84 ? -12.165 3.340 0.576 1.00 92.38 84 VAL A CA 1
ATOM 655 C C . VAL A 1 84 ? -12.960 3.979 1.712 1.00 92.38 84 VAL A C 1
ATOM 657 O O . VAL A 1 84 ? -13.509 3.267 2.552 1.00 92.38 84 VAL A O 1
ATOM 660 N N . ALA A 1 85 ? -13.064 5.312 1.725 1.00 94.25 85 ALA A N 1
ATOM 661 C CA . ALA A 1 85 ? -13.864 6.021 2.717 1.00 94.25 85 ALA A CA 1
ATOM 662 C C . ALA A 1 85 ? -15.336 5.588 2.671 1.00 94.25 85 ALA A C 1
ATOM 664 O O . ALA A 1 85 ? -15.909 5.277 3.712 1.00 94.25 85 ALA A O 1
ATOM 665 N N . ALA A 1 86 ? -15.926 5.492 1.477 1.00 92.81 86 ALA A N 1
ATOM 666 C CA . ALA A 1 86 ? -17.308 5.050 1.310 1.00 92.81 86 ALA A CA 1
ATOM 667 C C . ALA A 1 86 ? -17.534 3.603 1.790 1.00 92.81 86 ALA A C 1
ATOM 669 O O . ALA A 1 86 ? -18.561 3.303 2.402 1.00 92.81 86 ALA A O 1
ATOM 670 N N . ASP A 1 87 ? -16.582 2.698 1.548 1.00 92.00 87 ASP A N 1
ATOM 671 C CA . ASP A 1 87 ? -16.675 1.315 2.026 1.00 92.00 87 ASP A CA 1
ATOM 672 C C . ASP A 1 87 ? -16.551 1.206 3.551 1.00 92.00 87 ASP A C 1
ATOM 674 O O . ASP A 1 87 ? -17.256 0.400 4.164 1.00 92.00 87 ASP A O 1
ATOM 678 N N . TRP A 1 88 ? -15.714 2.037 4.175 1.00 93.19 88 TRP A N 1
ATOM 679 C CA . TRP A 1 88 ? -15.615 2.139 5.634 1.00 93.19 88 TRP A CA 1
ATOM 680 C C . TRP A 1 88 ? -16.887 2.734 6.250 1.00 93.19 88 TRP A C 1
ATOM 682 O O . TRP A 1 88 ? -17.398 2.218 7.247 1.00 93.19 88 TRP A O 1
ATOM 692 N N . GLU A 1 89 ? -17.469 3.753 5.620 1.00 92.81 89 GLU A N 1
ATOM 693 C CA . GLU A 1 89 ? -18.744 4.335 6.048 1.00 92.81 89 GLU A CA 1
ATOM 694 C C . GLU A 1 89 ? -19.895 3.328 5.958 1.00 92.81 89 GLU A C 1
ATOM 696 O O . GLU A 1 89 ? -20.747 3.287 6.847 1.00 92.81 89 GLU A O 1
ATOM 701 N N . ALA A 1 90 ? -19.886 2.447 4.953 1.00 91.00 90 ALA A N 1
ATOM 702 C CA . ALA A 1 90 ? -20.886 1.390 4.807 1.00 91.00 90 ALA A CA 1
ATOM 703 C C . ALA A 1 90 ? -20.886 0.374 5.967 1.00 91.00 90 ALA A C 1
ATOM 705 O O . ALA A 1 90 ? -21.896 -0.297 6.178 1.00 91.00 90 ALA A O 1
ATOM 706 N N . VAL A 1 91 ? -19.785 0.263 6.720 1.00 91.75 91 VAL A N 1
ATOM 707 C CA . VAL A 1 91 ? -19.697 -0.551 7.948 1.00 91.75 91 VAL A CA 1
ATOM 708 C C . VAL A 1 91 ? -19.751 0.293 9.228 1.00 91.75 91 VAL A C 1
ATOM 710 O O . VAL A 1 91 ? -19.547 -0.230 10.322 1.00 91.75 91 VAL A O 1
ATOM 713 N N . GLY A 1 92 ? -20.075 1.584 9.117 1.00 92.38 92 GLY A N 1
ATOM 714 C CA . GLY A 1 92 ? -20.282 2.488 10.249 1.00 92.38 92 GLY A CA 1
ATOM 715 C C . GLY A 1 92 ? -19.025 3.216 10.731 1.00 92.38 92 GLY A C 1
ATOM 716 O O . GLY A 1 92 ? -19.043 3.767 11.828 1.00 92.38 92 GLY A O 1
ATOM 717 N N . VAL A 1 93 ? -17.938 3.239 9.957 1.00 93.94 93 VAL A N 1
ATOM 718 C CA . VAL A 1 93 ? -16.731 4.019 10.274 1.00 93.94 93 VAL A CA 1
ATOM 719 C C . VAL A 1 93 ? -16.764 5.328 9.497 1.00 93.94 93 VAL A C 1
ATOM 721 O O . VAL A 1 93 ? -16.594 5.335 8.282 1.00 93.94 93 VAL A O 1
ATOM 724 N N . ARG A 1 94 ? -16.972 6.454 10.184 1.00 94.56 94 ARG A N 1
ATOM 725 C CA . ARG A 1 94 ? -17.010 7.762 9.520 1.00 94.56 94 ARG A CA 1
ATOM 726 C C . ARG A 1 94 ? -15.606 8.236 9.186 1.00 94.56 94 ARG A C 1
ATOM 728 O O . ARG A 1 94 ? -14.740 8.246 10.063 1.00 94.56 94 ARG A O 1
ATOM 735 N N . VAL A 1 95 ? -15.403 8.699 7.955 1.00 96.00 95 VAL A N 1
ATOM 736 C CA . VAL A 1 95 ? -14.078 9.100 7.478 1.00 96.00 95 VAL A CA 1
ATOM 737 C C . VAL A 1 95 ? -14.028 10.590 7.156 1.00 96.00 95 VAL A C 1
ATOM 739 O O . VAL A 1 95 ? -14.735 11.093 6.289 1.00 96.00 95 VAL A O 1
ATOM 742 N N . GLU A 1 96 ? -13.137 11.316 7.828 1.00 96.50 96 GLU A N 1
ATOM 743 C CA . GLU A 1 96 ? -12.762 12.676 7.437 1.00 96.50 96 GLU A CA 1
ATOM 744 C C . GLU A 1 96 ? -11.555 12.617 6.494 1.00 96.50 96 GLU A C 1
ATOM 746 O O . GLU A 1 96 ? -10.427 12.329 6.905 1.00 96.50 96 GLU A O 1
ATOM 751 N N . LEU A 1 97 ? -11.787 12.903 5.215 1.00 95.44 97 LEU A N 1
ATOM 752 C CA . LEU A 1 97 ? -10.730 12.932 4.211 1.00 95.44 97 LEU A CA 1
ATOM 753 C C . LEU A 1 97 ? -9.920 14.229 4.277 1.00 95.44 97 LEU A C 1
ATOM 755 O O . LEU A 1 97 ? -10.434 15.327 4.063 1.00 95.44 97 LEU A O 1
ATOM 759 N N . LEU A 1 98 ? -8.616 14.085 4.485 1.00 93.44 98 LEU A N 1
ATOM 760 C CA . LEU A 1 98 ? -7.648 15.174 4.508 1.00 93.44 98 LEU A CA 1
ATOM 761 C C . LEU A 1 98 ? -6.860 15.183 3.201 1.00 93.44 98 LEU A C 1
ATOM 763 O O . LEU A 1 98 ? -5.916 14.409 3.036 1.00 93.44 98 LEU A O 1
ATOM 767 N N . THR A 1 99 ? -7.243 16.065 2.276 1.00 92.88 99 THR A N 1
ATOM 768 C CA . THR A 1 99 ? -6.472 16.290 1.044 1.00 92.88 99 THR A CA 1
ATOM 769 C C . THR A 1 99 ? -5.362 17.291 1.326 1.00 92.88 99 THR A C 1
ATOM 771 O O . THR A 1 99 ? -5.624 18.485 1.467 1.00 92.88 99 THR A O 1
ATOM 774 N N . GLU A 1 100 ? -4.127 16.809 1.437 1.00 90.00 100 GLU A N 1
ATOM 775 C CA . GLU A 1 100 ? -2.988 17.616 1.884 1.00 90.00 100 GLU A CA 1
ATOM 776 C C . GLU A 1 100 ? -1.843 17.582 0.866 1.00 90.00 100 GLU A C 1
ATOM 778 O O . GLU A 1 100 ? -1.723 16.665 0.052 1.00 90.00 100 GLU A O 1
ATOM 783 N N . GLU A 1 101 ? -1.002 18.615 0.884 1.00 88.62 101 GLU A N 1
ATOM 784 C CA . GLU A 1 101 ? 0.112 18.736 -0.055 1.00 88.62 101 GLU A CA 1
ATOM 785 C C . GLU A 1 101 ? 1.254 17.777 0.325 1.00 88.62 101 GLU A C 1
ATOM 787 O O . GLU A 1 101 ? 1.654 17.668 1.490 1.00 88.62 101 GLU A O 1
ATOM 792 N N . TYR A 1 102 ? 1.749 17.031 -0.667 1.00 85.62 102 TYR A N 1
ATOM 793 C CA . TYR A 1 102 ? 2.634 15.893 -0.437 1.00 85.62 102 TYR A CA 1
ATOM 794 C C . TYR A 1 102 ? 3.990 16.301 0.157 1.00 85.62 102 TYR A C 1
ATOM 796 O O . TYR A 1 102 ? 4.387 15.772 1.194 1.00 85.62 102 TYR A O 1
ATOM 804 N N . GLY A 1 103 ? 4.705 17.242 -0.461 1.00 85.12 103 GLY A N 1
ATOM 805 C CA . GLY A 1 103 ? 6.091 17.557 -0.107 1.00 85.12 103 GLY A CA 1
ATOM 806 C C . GLY A 1 103 ? 6.244 18.385 1.168 1.00 85.12 103 GLY A C 1
ATOM 807 O O . GLY A 1 103 ? 7.216 18.223 1.902 1.00 85.12 103 GLY A O 1
ATOM 808 N N . GLY A 1 104 ? 5.292 19.265 1.445 1.00 87.00 104 GLY A N 1
ATOM 809 C CA . GLY A 1 104 ? 5.303 20.213 2.553 1.00 87.00 104 GLY A CA 1
ATOM 810 C C . GLY A 1 104 ? 4.521 19.759 3.779 1.00 87.00 104 GLY A C 1
ATOM 811 O O . GLY A 1 104 ? 4.793 20.264 4.867 1.00 87.00 104 GLY A O 1
ATOM 812 N N . VAL A 1 105 ? 3.596 18.799 3.650 1.00 87.56 105 VAL A N 1
ATOM 813 C CA . VAL A 1 105 ? 2.792 18.315 4.788 1.00 87.56 105 VAL A CA 1
ATOM 814 C C . VAL A 1 105 ? 2.943 16.810 5.006 1.00 87.56 105 VAL A C 1
ATOM 816 O O . VAL A 1 105 ? 3.280 16.371 6.107 1.00 87.56 105 VAL A O 1
ATOM 819 N N . VAL A 1 106 ? 2.724 15.997 3.970 1.00 85.56 106 VAL A N 1
ATOM 820 C CA . VAL A 1 106 ? 2.725 14.529 4.108 1.00 85.56 106 VAL A CA 1
ATOM 821 C C . VAL A 1 106 ? 4.130 13.991 4.381 1.00 85.56 106 VAL A C 1
ATOM 823 O O . VAL A 1 106 ? 4.332 13.282 5.368 1.00 85.56 106 VAL A O 1
ATOM 826 N N . VAL A 1 107 ? 5.112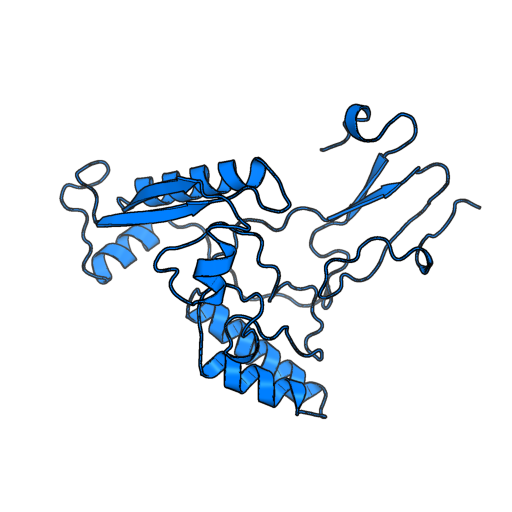 14.368 3.558 1.00 83.12 107 VAL A N 1
ATOM 827 C CA . VAL A 1 107 ? 6.502 13.905 3.668 1.00 83.12 107 VAL A CA 1
ATOM 828 C C . VAL A 1 107 ? 7.125 14.262 5.024 1.00 83.12 107 VAL A C 1
ATOM 830 O O . VAL A 1 107 ? 7.666 13.352 5.655 1.00 83.12 107 VAL A O 1
ATOM 833 N N . PRO A 1 108 ? 7.032 15.508 5.540 1.00 86.44 108 PRO A N 1
ATOM 834 C CA . PRO A 1 108 ? 7.552 15.832 6.866 1.00 86.44 108 PRO A CA 1
ATOM 835 C C . PRO A 1 108 ? 6.912 15.000 7.979 1.00 86.44 108 PRO A C 1
ATOM 837 O O . PRO A 1 108 ? 7.635 14.463 8.811 1.00 86.44 108 PRO A O 1
ATOM 840 N N . ARG A 1 109 ? 5.584 14.800 7.971 1.00 86.44 109 ARG A N 1
ATOM 841 C CA . ARG A 1 109 ? 4.919 13.979 9.001 1.00 86.44 109 ARG A CA 1
ATOM 842 C C . ARG A 1 109 ? 5.332 12.515 8.963 1.00 86.44 109 ARG A C 1
ATOM 844 O O . ARG A 1 109 ? 5.516 11.910 10.016 1.00 86.44 109 ARG A O 1
ATOM 851 N N . MET A 1 110 ? 5.488 11.942 7.769 1.00 82.69 110 MET A N 1
ATOM 852 C CA . MET A 1 110 ? 5.987 10.573 7.625 1.00 82.69 110 MET A CA 1
ATOM 853 C C . MET A 1 110 ? 7.436 10.470 8.093 1.00 82.69 110 MET A C 1
ATOM 855 O O . MET A 1 110 ? 7.755 9.593 8.890 1.00 82.69 110 MET A O 1
ATOM 859 N N . ARG A 1 111 ? 8.304 11.385 7.648 1.00 81.38 111 ARG A N 1
ATOM 860 C CA . ARG A 1 111 ? 9.713 11.444 8.054 1.00 81.38 111 ARG A CA 1
ATOM 861 C C . ARG A 1 111 ? 9.859 11.545 9.571 1.00 81.38 111 ARG A C 1
ATOM 863 O O . ARG A 1 111 ? 10.655 10.821 10.160 1.00 81.38 111 ARG A O 1
ATOM 870 N N . ASP A 1 112 ? 9.060 12.409 10.187 1.00 83.69 112 ASP A N 1
ATOM 871 C CA . ASP A 1 112 ? 9.136 12.724 11.613 1.00 83.69 112 ASP A CA 1
ATOM 872 C C . ASP A 1 112 ? 8.288 11.761 12.474 1.00 83.69 112 ASP A C 1
ATOM 874 O O . ASP A 1 112 ? 8.243 11.909 13.693 1.00 83.69 112 ASP A O 1
ATOM 878 N N . ARG A 1 113 ? 7.635 10.758 11.858 1.00 81.88 113 ARG A N 1
ATOM 879 C CA . ARG A 1 113 ? 6.773 9.746 12.508 1.00 81.88 113 ARG A CA 1
ATOM 880 C C . ARG A 1 113 ? 5.636 10.343 13.340 1.00 81.88 113 ARG A C 1
ATOM 882 O O . ARG A 1 113 ? 5.242 9.805 14.369 1.00 81.88 113 ARG A O 1
ATOM 889 N N . THR A 1 114 ? 5.094 11.463 12.878 1.00 85.62 114 THR A N 1
ATOM 890 C CA . THR A 1 114 ? 3.957 12.148 13.509 1.00 85.62 114 THR A CA 1
ATOM 891 C C . THR A 1 114 ? 2.637 11.871 12.792 1.00 85.62 114 THR A C 1
ATOM 893 O O . THR A 1 114 ? 1.597 12.394 13.191 1.00 85.62 114 THR A O 1
ATOM 896 N N . GLN A 1 115 ? 2.658 11.039 11.744 1.00 84.12 115 GLN A N 1
ATOM 897 C CA . GLN A 1 115 ? 1.454 10.636 11.032 1.00 84.12 115 GLN A CA 1
ATOM 898 C C . GLN A 1 115 ? 0.643 9.639 11.864 1.00 84.12 115 GLN A C 1
ATOM 900 O O . GLN A 1 115 ? 1.014 8.477 11.991 1.00 84.12 115 GLN A O 1
ATOM 905 N N . ALA A 1 116 ? -0.468 10.111 12.426 1.00 83.38 116 ALA A N 1
ATOM 906 C CA . ALA A 1 116 ? -1.315 9.330 13.327 1.00 83.38 116 ALA A CA 1
ATOM 907 C C . ALA A 1 116 ? -2.493 8.636 12.624 1.00 83.38 116 ALA A C 1
ATOM 909 O O . ALA A 1 116 ? -3.213 7.869 13.257 1.00 83.38 116 ALA A O 1
ATOM 910 N N . TYR A 1 117 ? -2.722 8.935 11.345 1.00 86.38 117 TYR A N 1
ATOM 911 C CA . TYR A 1 117 ? -3.871 8.447 10.590 1.00 86.38 117 TYR A CA 1
ATOM 912 C C . TYR A 1 117 ? -3.470 7.662 9.336 1.00 86.38 117 TYR A C 1
ATOM 914 O O . TYR A 1 117 ? -2.395 7.913 8.776 1.00 86.38 117 TYR A O 1
ATOM 922 N N . PRO A 1 118 ? -4.347 6.751 8.864 1.00 88.69 118 PRO A N 1
ATOM 923 C CA . PRO A 1 118 ? -4.176 6.053 7.597 1.00 88.69 118 PRO A CA 1
ATOM 924 C C . PRO A 1 118 ? -3.928 7.009 6.429 1.00 88.69 118 PRO A C 1
ATOM 926 O O . PRO A 1 118 ? -4.426 8.139 6.398 1.00 88.69 118 PRO A O 1
ATOM 929 N N . VAL A 1 119 ? -3.162 6.536 5.448 1.00 86.88 119 VAL A N 1
ATOM 930 C CA . VAL A 1 119 ? -2.814 7.299 4.248 1.00 86.88 119 VAL A CA 1
ATOM 931 C C . VAL A 1 119 ? -3.048 6.443 3.020 1.00 86.88 119 VAL A C 1
ATOM 933 O O . VAL A 1 119 ? -2.449 5.377 2.891 1.00 86.88 119 VAL A O 1
ATOM 936 N N . VAL A 1 120 ? -3.841 6.961 2.089 1.00 87.06 120 VAL A N 1
ATOM 937 C CA . VAL A 1 120 ? -3.922 6.419 0.733 1.00 87.06 120 VAL A CA 1
ATOM 938 C C . VAL A 1 120 ? -2.727 6.940 -0.051 1.00 87.06 120 VAL A C 1
ATOM 940 O O . VAL A 1 120 ? -2.532 8.150 -0.184 1.00 87.06 120 VAL A O 1
ATOM 943 N N . LYS A 1 121 ? -1.881 6.018 -0.507 1.00 78.69 121 LYS A N 1
ATOM 944 C CA . LYS A 1 121 ? -0.588 6.329 -1.114 1.00 78.69 121 LYS A CA 1
ATOM 945 C C . LYS A 1 121 ? -0.100 5.228 -2.039 1.00 78.69 121 LYS A C 1
ATOM 947 O O . LYS A 1 121 ? -0.506 4.076 -1.939 1.00 78.69 121 LYS A O 1
ATOM 952 N N . ASN A 1 122 ? 0.885 5.588 -2.847 1.00 71.25 122 ASN A N 1
ATOM 953 C CA . ASN A 1 122 ? 1.710 4.682 -3.627 1.00 71.25 122 ASN A CA 1
ATOM 954 C C . ASN A 1 122 ? 2.984 4.318 -2.836 1.00 71.25 122 ASN A C 1
ATOM 956 O O . ASN A 1 122 ? 4.021 4.965 -2.947 1.00 71.25 122 ASN A O 1
ATOM 960 N N . CYS A 1 123 ? 2.921 3.287 -1.999 1.00 66.75 123 CYS A N 1
ATOM 961 C CA . CYS A 1 123 ? 4.116 2.728 -1.363 1.00 66.75 123 CYS A CA 1
ATOM 962 C C . CYS A 1 123 ? 4.359 1.330 -1.918 1.00 66.75 123 CYS A C 1
ATOM 964 O O . CYS A 1 123 ? 3.726 0.371 -1.500 1.00 66.75 123 CYS A O 1
ATOM 966 N N . SER A 1 124 ? 5.268 1.233 -2.888 1.00 58.44 124 SER A N 1
ATOM 967 C CA . SER A 1 124 ? 5.588 -0.014 -3.598 1.00 58.44 124 SER A CA 1
ATOM 968 C C . SER A 1 124 ? 6.786 -0.732 -2.978 1.00 58.44 124 SER A C 1
ATOM 970 O O . SER A 1 124 ? 7.724 -1.105 -3.679 1.00 58.44 124 SER A O 1
ATOM 972 N N . VAL A 1 125 ? 6.794 -0.871 -1.656 1.00 56.19 125 VAL A N 1
ATOM 973 C CA . VAL A 1 125 ? 7.983 -1.341 -0.937 1.00 56.19 125 VAL A CA 1
ATOM 974 C C . VAL A 1 125 ? 8.057 -2.863 -0.811 1.00 56.19 125 VAL A C 1
ATOM 976 O O . VAL A 1 125 ? 9.151 -3.404 -0.856 1.00 56.19 125 VAL A O 1
ATOM 979 N N . GLU A 1 126 ? 6.908 -3.539 -0.826 1.00 59.38 126 GLU A N 1
ATOM 980 C CA . GLU A 1 126 ? 6.779 -5.005 -0.724 1.00 59.38 126 GLU A CA 1
ATOM 981 C C . GLU A 1 126 ? 6.090 -5.597 -1.966 1.00 59.38 126 GLU A C 1
ATOM 983 O O . GLU A 1 126 ? 5.248 -6.485 -1.887 1.00 59.38 126 GLU A O 1
ATOM 988 N N . THR A 1 127 ? 6.340 -5.033 -3.151 1.00 59.56 127 THR A N 1
ATOM 989 C CA . THR A 1 127 ? 5.684 -5.553 -4.364 1.00 59.56 127 THR A CA 1
ATOM 990 C C . THR A 1 127 ? 6.321 -6.872 -4.802 1.00 59.56 127 THR A C 1
ATOM 992 O O . THR A 1 127 ? 7.532 -7.032 -4.655 1.00 59.56 127 THR A O 1
ATOM 995 N N . ALA A 1 128 ? 5.556 -7.733 -5.488 1.00 57.75 128 ALA A N 1
ATOM 996 C CA . ALA A 1 128 ? 5.997 -8.994 -6.122 1.00 57.75 128 ALA A CA 1
ATOM 997 C C . ALA A 1 128 ? 7.127 -8.849 -7.179 1.00 57.75 128 ALA A C 1
ATOM 999 O O . ALA A 1 128 ? 7.407 -9.741 -7.976 1.00 57.75 128 ALA A O 1
ATOM 1000 N N . ASN A 1 129 ? 7.758 -7.681 -7.241 1.00 62.62 129 ASN A N 1
ATOM 1001 C CA . ASN A 1 129 ? 8.844 -7.311 -8.135 1.00 62.62 129 ASN A CA 1
ATOM 1002 C C . ASN A 1 129 ? 10.215 -7.390 -7.474 1.00 62.62 129 ASN A C 1
ATOM 1004 O O . ASN A 1 129 ? 11.219 -7.221 -8.166 1.00 62.62 129 ASN A O 1
ATOM 1008 N N . TYR A 1 130 ? 10.261 -7.604 -6.162 1.00 70.06 130 TYR A N 1
ATOM 1009 C CA . TYR A 1 130 ? 11.491 -7.955 -5.479 1.00 70.06 130 TYR A CA 1
ATOM 1010 C C . TYR A 1 130 ? 11.682 -9.467 -5.552 1.00 70.06 130 TYR A C 1
ATOM 1012 O O . TYR A 1 130 ? 10.790 -10.204 -5.139 1.00 70.06 130 TYR A O 1
ATOM 1020 N N . PRO A 1 131 ? 12.818 -9.942 -6.089 1.00 77.25 131 PRO A N 1
ATOM 1021 C CA . PRO A 1 131 ? 13.209 -11.333 -5.914 1.00 77.25 131 PRO A CA 1
ATOM 1022 C C . PRO A 1 131 ? 13.294 -11.651 -4.426 1.00 77.25 131 PRO A C 1
ATOM 1024 O O . PRO A 1 131 ? 13.762 -10.812 -3.650 1.00 77.25 131 PRO A O 1
ATOM 1027 N N . PHE A 1 132 ? 12.887 -12.854 -4.033 1.00 80.00 132 PHE A N 1
ATOM 1028 C CA . PHE A 1 132 ? 12.934 -13.258 -2.626 1.00 80.00 132 PHE A CA 1
ATOM 1029 C C . PHE A 1 132 ? 14.351 -13.186 -2.052 1.00 80.00 132 PHE A C 1
ATOM 1031 O O . PHE A 1 132 ? 14.551 -12.817 -0.898 1.00 80.00 132 PHE A O 1
ATOM 1038 N N . ASP A 1 133 ? 15.357 -13.461 -2.880 1.00 80.06 133 ASP A N 1
ATOM 1039 C CA . ASP A 1 133 ? 16.755 -13.449 -2.469 1.00 80.06 133 ASP A CA 1
ATOM 1040 C C . ASP A 1 133 ? 17.397 -12.054 -2.456 1.00 80.06 133 ASP A C 1
ATOM 1042 O O . ASP A 1 133 ? 18.579 -11.938 -2.109 1.00 80.06 133 ASP A O 1
ATOM 1046 N N . TRP A 1 134 ? 16.662 -11.003 -2.834 1.00 79.00 134 TRP A N 1
ATOM 1047 C CA . TRP A 1 134 ? 17.129 -9.622 -2.770 1.00 79.00 134 TRP A CA 1
ATOM 1048 C C . TRP A 1 134 ? 16.753 -8.974 -1.441 1.00 79.00 134 TRP A C 1
ATOM 1050 O O . TRP A 1 134 ? 15.678 -9.233 -0.901 1.00 79.00 134 TRP A O 1
ATOM 1060 N N . PRO A 1 135 ? 17.608 -8.077 -0.923 1.00 73.88 135 PRO A N 1
ATOM 1061 C CA . PRO A 1 135 ? 17.259 -7.322 0.262 1.00 73.88 135 PRO A CA 1
ATOM 1062 C C . PRO A 1 135 ? 16.064 -6.402 -0.032 1.00 73.88 135 PRO A C 1
ATOM 1064 O O . PRO A 1 135 ? 16.121 -5.624 -0.997 1.00 73.88 135 PRO A O 1
ATOM 1067 N N . PRO A 1 136 ? 14.997 -6.459 0.785 1.00 73.88 136 PRO A N 1
ATOM 1068 C CA . PRO A 1 136 ? 13.879 -5.539 0.659 1.00 73.88 136 PRO A CA 1
ATOM 1069 C C . PRO A 1 136 ? 14.340 -4.109 0.984 1.00 73.88 136 PRO A C 1
ATOM 1071 O O . PRO A 1 136 ? 15.366 -3.907 1.652 1.00 73.88 136 PRO A O 1
ATOM 1074 N N . PRO A 1 137 ? 13.617 -3.081 0.512 1.00 73.94 137 PRO A N 1
ATOM 1075 C CA . PRO A 1 137 ? 13.896 -1.712 0.920 1.00 73.94 137 PRO A CA 1
ATOM 1076 C C . PRO A 1 137 ? 13.744 -1.585 2.449 1.00 73.94 137 PRO A C 1
ATOM 1078 O O . PRO A 1 137 ? 12.966 -2.327 3.043 1.00 73.94 137 PRO A O 1
ATOM 1081 N N . PRO A 1 138 ? 14.438 -0.636 3.110 1.00 78.69 138 PRO A N 1
ATOM 1082 C CA . PRO A 1 138 ? 14.363 -0.428 4.563 1.00 78.69 138 PRO A CA 1
ATOM 1083 C C . PRO A 1 138 ? 13.030 0.198 5.017 1.00 78.69 138 PRO A C 1
ATOM 1085 O O . PRO A 1 138 ? 13.002 1.108 5.850 1.00 78.69 138 PRO A O 1
ATOM 1088 N N . SER A 1 139 ? 11.916 -0.234 4.446 1.00 76.56 139 SER A N 1
ATOM 1089 C CA . SER A 1 139 ? 10.592 0.317 4.694 1.00 76.56 139 SER A CA 1
ATOM 1090 C C . SER A 1 139 ? 10.089 -0.069 6.069 1.00 76.56 139 SER A C 1
ATOM 1092 O O . SER A 1 139 ? 10.492 -1.079 6.633 1.00 76.56 139 SER A O 1
ATOM 1094 N N . ASP A 1 140 ? 9.297 0.829 6.648 1.00 80.81 140 ASP A N 1
ATOM 1095 C CA . ASP A 1 140 ? 8.745 0.714 8.001 1.00 80.81 140 ASP A CA 1
ATOM 1096 C C . ASP A 1 140 ? 9.751 0.317 9.091 1.00 80.81 140 ASP A C 1
ATOM 1098 O O . ASP A 1 140 ? 9.435 -0.308 10.108 1.00 80.81 140 ASP A O 1
ATOM 1102 N N . SER A 1 141 ? 10.994 0.728 8.860 1.00 81.88 141 SER A N 1
ATOM 1103 C CA . SER A 1 141 ? 12.152 0.465 9.695 1.00 81.88 141 SER A CA 1
ATOM 1104 C C . SER A 1 141 ? 12.816 1.789 10.073 1.00 81.88 141 SER A C 1
ATOM 1106 O O . SER A 1 141 ? 12.674 2.817 9.390 1.00 81.88 141 SER A O 1
ATOM 1108 N N . THR A 1 142 ? 13.604 1.776 11.140 1.00 84.56 142 THR A N 1
ATOM 1109 C CA . THR A 1 142 ? 14.450 2.894 11.552 1.00 84.56 142 THR A CA 1
ATOM 1110 C C . THR A 1 142 ? 15.491 3.251 10.483 1.00 84.56 142 THR A C 1
ATOM 1112 O O . THR A 1 142 ? 15.903 4.407 10.384 1.00 84.56 142 THR A O 1
ATOM 1115 N N . PHE A 1 143 ? 15.868 2.298 9.620 1.00 82.00 143 PHE A N 1
ATOM 1116 C CA . PHE A 1 143 ? 16.847 2.505 8.548 1.00 82.00 143 PHE A CA 1
ATOM 1117 C C . PHE A 1 143 ? 16.334 3.392 7.411 1.00 82.00 143 PHE A C 1
ATOM 1119 O O . PHE A 1 143 ? 17.137 3.900 6.631 1.00 82.00 143 PHE A O 1
ATOM 1126 N N . SER A 1 144 ? 15.025 3.650 7.341 1.00 78.56 144 SER A N 1
ATOM 1127 C CA . SER A 1 144 ? 14.483 4.670 6.435 1.00 78.56 144 SER A CA 1
ATOM 1128 C C . SER A 1 144 ? 14.749 6.111 6.904 1.00 78.56 144 SER A C 1
ATOM 1130 O O . SER A 1 144 ? 14.491 7.048 6.152 1.00 78.56 144 SER A O 1
ATOM 1132 N N . ARG A 1 145 ? 15.287 6.341 8.116 1.00 75.81 145 ARG A N 1
ATOM 1133 C CA . ARG A 1 145 ? 15.614 7.693 8.618 1.00 75.81 145 ARG A CA 1
ATOM 1134 C C . ARG A 1 145 ? 16.925 8.258 8.042 1.00 75.81 145 ARG A C 1
ATOM 1136 O O . ARG A 1 145 ? 17.855 7.502 7.781 1.00 75.81 145 ARG A O 1
ATOM 1143 N N . PRO A 1 146 ? 17.062 9.598 7.924 1.00 66.25 146 PRO A N 1
ATOM 1144 C CA . PRO A 1 146 ? 16.027 10.640 8.021 1.00 66.25 146 PRO A CA 1
ATOM 1145 C C . PRO A 1 146 ? 15.264 10.813 6.693 1.00 66.25 146 PRO A C 1
ATOM 1147 O O . PRO A 1 146 ? 14.687 11.868 6.435 1.00 66.25 146 PRO A O 1
ATOM 1150 N N . ALA A 1 147 ? 15.361 9.827 5.805 1.00 64.44 147 ALA A N 1
ATOM 1151 C CA . ALA A 1 147 ? 14.792 9.854 4.477 1.00 64.44 147 ALA A CA 1
ATOM 1152 C C . ALA A 1 147 ? 13.321 9.396 4.503 1.00 64.44 147 ALA A C 1
ATOM 1154 O O . ALA A 1 147 ? 12.637 9.421 5.529 1.00 64.44 147 ALA A O 1
ATOM 1155 N N . TRP A 1 148 ? 12.806 9.060 3.328 1.00 63.69 148 TRP A N 1
ATOM 1156 C CA . TRP A 1 148 ? 11.427 8.643 3.139 1.00 63.69 148 TRP A CA 1
ATOM 1157 C C . TRP A 1 148 ? 11.208 7.200 3.621 1.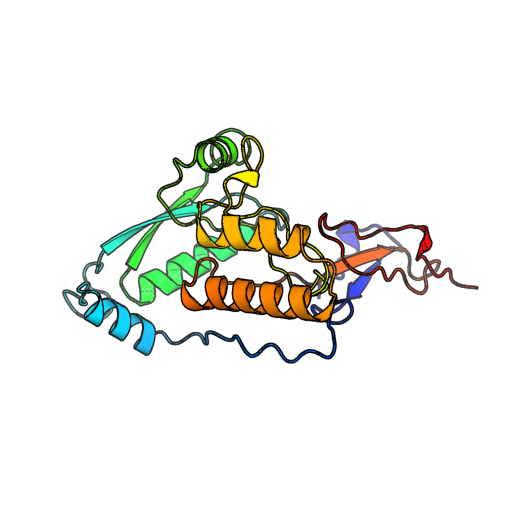00 63.69 148 TRP A C 1
ATOM 1159 O O . TRP A 1 148 ? 11.991 6.311 3.296 1.00 63.69 148 TRP A O 1
ATOM 1169 N N . GLY A 1 149 ? 10.127 6.982 4.376 1.00 68.50 149 GLY A N 1
ATOM 1170 C CA . GLY A 1 149 ? 9.660 5.673 4.831 1.00 68.50 149 GLY A CA 1
ATOM 1171 C C . GLY A 1 149 ? 8.134 5.652 4.908 1.00 68.50 149 GLY A C 1
ATOM 1172 O O . GLY A 1 149 ? 7.505 6.678 5.177 1.00 68.50 149 GLY A O 1
ATOM 1173 N N . CYS A 1 150 ? 7.535 4.491 4.660 1.00 70.12 150 CYS A N 1
ATOM 1174 C CA . CYS A 1 150 ? 6.105 4.325 4.432 1.00 70.12 150 CYS A CA 1
ATOM 1175 C C . CYS A 1 150 ? 5.240 4.237 5.716 1.00 70.12 150 CYS A C 1
ATOM 1177 O O . CYS A 1 150 ? 4.199 3.589 5.716 1.00 70.12 150 CYS A O 1
ATOM 1179 N N . ALA A 1 151 ? 5.533 5.115 6.681 1.00 65.69 151 ALA A N 1
ATOM 1180 C CA . ALA A 1 151 ? 4.703 5.570 7.810 1.00 65.69 151 ALA A CA 1
ATOM 1181 C C . ALA A 1 151 ? 5.122 5.101 9.211 1.00 65.69 151 ALA A C 1
ATOM 1183 O O . ALA A 1 151 ? 5.369 5.974 10.045 1.00 65.69 151 ALA A O 1
ATOM 1184 N N . PHE A 1 152 ? 5.186 3.803 9.506 1.00 73.12 152 PHE A N 1
ATOM 1185 C CA . PHE A 1 152 ? 5.364 3.319 10.888 1.00 73.12 152 PHE A CA 1
ATOM 1186 C C . PHE A 1 152 ? 6.736 2.662 11.096 1.00 73.12 152 PHE A C 1
ATOM 1188 O O . PHE A 1 152 ? 7.485 2.468 10.152 1.00 73.12 152 PHE A O 1
ATOM 1195 N N . GLU A 1 153 ? 7.124 2.394 12.344 1.00 82.19 153 GLU A N 1
ATOM 1196 C CA . GLU A 1 153 ? 8.387 1.714 12.659 1.00 82.19 153 GLU A CA 1
ATOM 1197 C C . GLU A 1 153 ? 8.100 0.410 13.388 1.00 82.19 153 GLU A C 1
ATOM 1199 O O . GLU A 1 153 ? 7.464 0.410 14.445 1.00 82.19 153 GLU A O 1
ATOM 1204 N N . SER A 1 154 ? 8.602 -0.695 12.842 1.00 86.38 154 SER A N 1
ATOM 1205 C CA . SER A 1 154 ? 8.551 -2.001 13.482 1.00 86.38 154 SER A CA 1
ATOM 1206 C C . SER A 1 154 ? 9.953 -2.507 13.789 1.00 86.38 154 SER A C 1
ATOM 1208 O O . SER A 1 154 ? 10.796 -2.661 12.909 1.00 86.38 154 SER A O 1
ATOM 1210 N N . LYS A 1 155 ? 10.172 -2.871 15.057 1.00 89.88 155 LYS A N 1
ATOM 1211 C CA . LYS A 1 155 ? 11.405 -3.548 15.485 1.00 89.88 155 LYS A CA 1
ATOM 1212 C C . LYS A 1 155 ? 11.607 -4.888 14.781 1.00 89.88 155 LYS A C 1
ATOM 1214 O O . LYS A 1 155 ? 12.742 -5.330 14.636 1.00 89.88 155 LYS A O 1
ATOM 1219 N N . PHE A 1 156 ? 10.515 -5.551 14.400 1.00 91.19 156 PHE A N 1
ATOM 1220 C CA . PHE A 1 156 ? 10.598 -6.791 13.641 1.00 91.19 156 PHE A CA 1
ATOM 1221 C C . PHE A 1 156 ? 11.161 -6.509 12.247 1.00 91.19 156 PHE A C 1
ATOM 1223 O O . PHE A 1 156 ? 12.121 -7.153 11.846 1.00 91.19 156 PHE A O 1
ATOM 1230 N N . LEU A 1 157 ? 10.661 -5.479 11.564 1.00 88.50 157 LEU A N 1
ATOM 1231 C CA . LEU A 1 157 ? 11.147 -5.097 10.236 1.00 88.50 157 LEU A CA 1
ATOM 1232 C C . LEU A 1 157 ? 12.591 -4.569 10.271 1.00 88.50 157 LEU A C 1
ATOM 1234 O O . LEU A 1 157 ? 13.367 -4.873 9.370 1.00 88.50 157 LEU A O 1
ATOM 1238 N N . ASP A 1 158 ? 13.008 -3.897 11.352 1.00 89.12 158 ASP A N 1
ATOM 1239 C CA . ASP A 1 158 ? 14.426 -3.579 11.595 1.00 89.12 158 ASP A CA 1
ATOM 1240 C C . ASP A 1 158 ? 15.296 -4.845 11.652 1.00 89.12 158 ASP A C 1
ATOM 1242 O O . ASP A 1 158 ? 16.364 -4.909 11.037 1.00 89.12 158 ASP A O 1
ATOM 1246 N N . TYR A 1 159 ? 14.846 -5.855 12.404 1.00 91.75 159 TYR A N 1
ATOM 1247 C CA . TYR A 1 159 ? 15.537 -7.136 12.521 1.00 91.75 159 TYR A CA 1
ATOM 1248 C C . TYR A 1 159 ? 15.596 -7.848 11.166 1.00 91.75 159 TYR A C 1
ATOM 1250 O O . TYR A 1 159 ? 16.685 -8.245 10.747 1.00 91.75 159 TYR A O 1
ATOM 1258 N N . MET A 1 160 ? 14.474 -7.960 10.453 1.00 90.88 160 MET A N 1
ATOM 1259 C CA . MET A 1 160 ? 14.427 -8.619 9.144 1.00 90.88 160 MET A CA 1
ATOM 1260 C C . MET A 1 160 ? 15.354 -7.928 8.144 1.00 90.88 160 MET A C 1
ATOM 1262 O O . MET A 1 160 ? 16.168 -8.597 7.511 1.00 90.88 160 MET A O 1
ATOM 1266 N N . TYR A 1 161 ? 15.334 -6.593 8.082 1.00 87.44 161 TYR A N 1
ATOM 1267 C CA . TYR A 1 161 ? 16.207 -5.832 7.192 1.00 87.44 161 TYR A CA 1
ATOM 1268 C C . TYR A 1 161 ? 17.694 -6.144 7.422 1.00 87.44 161 TYR A C 1
ATOM 1270 O O . TYR A 1 161 ? 18.419 -6.416 6.464 1.00 87.44 161 TYR A O 1
ATOM 1278 N N . ILE A 1 162 ? 18.162 -6.153 8.676 1.00 90.69 162 ILE A N 1
ATOM 1279 C CA . ILE A 1 162 ? 19.569 -6.453 8.997 1.00 90.69 162 ILE A CA 1
ATOM 1280 C C . ILE A 1 162 ? 19.924 -7.899 8.636 1.00 90.69 162 ILE A C 1
ATOM 1282 O O . ILE A 1 162 ? 20.982 -8.134 8.050 1.00 90.69 162 ILE A O 1
ATOM 1286 N N . ASN A 1 163 ? 19.071 -8.864 8.990 1.00 92.94 163 ASN A N 1
ATOM 1287 C CA . ASN A 1 163 ? 19.380 -10.282 8.801 1.00 92.94 163 ASN A CA 1
ATOM 1288 C C . ASN A 1 163 ? 19.342 -10.679 7.324 1.00 92.94 163 ASN A C 1
ATOM 1290 O O . ASN A 1 163 ? 20.285 -11.314 6.863 1.00 92.94 163 ASN A O 1
ATOM 1294 N N . ILE A 1 164 ? 18.344 -10.229 6.556 1.00 91.00 164 ILE A N 1
ATOM 1295 C CA . ILE A 1 164 ? 18.268 -10.512 5.114 1.00 91.00 164 ILE A CA 1
ATOM 1296 C C . ILE A 1 164 ? 19.481 -9.916 4.384 1.00 91.00 164 ILE A C 1
ATOM 1298 O O . ILE A 1 164 ? 20.104 -10.592 3.569 1.00 91.00 164 ILE A O 1
ATOM 1302 N N . ASN A 1 165 ? 19.872 -8.673 4.699 1.00 88.69 165 ASN A N 1
ATOM 1303 C CA . ASN A 1 165 ? 21.052 -8.043 4.087 1.00 88.69 165 ASN A CA 1
ATOM 1304 C C . ASN A 1 165 ? 22.380 -8.698 4.512 1.00 88.69 165 ASN A C 1
ATOM 1306 O O . ASN A 1 165 ? 23.367 -8.625 3.777 1.00 88.69 165 ASN A O 1
ATOM 1310 N N . GLY A 1 166 ? 22.434 -9.281 5.711 1.00 91.50 166 GLY A N 1
ATOM 1311 C CA . GLY A 1 166 ? 23.621 -9.946 6.249 1.00 91.50 166 GLY A CA 1
ATOM 1312 C C . GLY A 1 166 ? 23.775 -11.407 5.821 1.00 91.50 166 GLY A C 1
ATOM 1313 O O . GLY A 1 166 ? 24.892 -11.932 5.860 1.00 91.50 166 GLY A O 1
ATOM 1314 N N . GLU A 1 167 ? 22.686 -12.058 5.417 1.00 94.88 167 GLU A N 1
ATOM 1315 C CA . GLU A 1 167 ? 22.655 -13.479 5.087 1.00 94.88 167 GLU A CA 1
ATOM 1316 C C . GLU A 1 167 ? 23.227 -13.748 3.688 1.00 94.88 167 GLU A C 1
ATOM 1318 O O . GLU A 1 167 ? 22.890 -13.111 2.688 1.00 94.88 167 GLU A O 1
ATOM 1323 N N . ARG A 1 168 ? 24.137 -14.717 3.605 1.00 92.69 168 ARG A N 1
ATOM 1324 C CA . ARG A 1 168 ? 24.835 -15.081 2.368 1.00 92.69 168 ARG A CA 1
ATOM 1325 C C . ARG A 1 168 ? 24.192 -16.268 1.677 1.00 92.69 168 ARG A C 1
ATOM 1327 O O . ARG A 1 168 ? 24.244 -16.324 0.445 1.00 92.69 168 ARG A O 1
ATOM 1334 N N . ASP A 1 169 ? 23.596 -17.181 2.431 1.00 95.12 169 ASP A N 1
ATOM 1335 C CA . ASP A 1 169 ? 22.859 -18.298 1.867 1.00 95.12 169 ASP A CA 1
ATOM 1336 C C . ASP A 1 169 ? 21.588 -17.810 1.163 1.00 95.12 169 ASP A C 1
ATOM 1338 O O . ASP A 1 169 ? 20.863 -16.951 1.662 1.00 95.12 169 ASP A O 1
ATOM 1342 N N . LYS A 1 170 ? 21.351 -18.318 -0.050 1.00 91.25 170 LYS A N 1
ATOM 1343 C CA . LYS A 1 170 ? 20.209 -17.889 -0.863 1.00 91.25 170 LYS A CA 1
ATOM 1344 C C . LYS A 1 170 ? 18.897 -18.340 -0.232 1.00 91.25 170 LYS A C 1
ATOM 1346 O O . LYS A 1 170 ? 18.014 -17.511 -0.072 1.00 91.25 170 LYS A O 1
ATOM 1351 N N . GLN A 1 171 ? 18.797 -19.615 0.137 1.00 93.12 171 GLN A N 1
ATOM 1352 C CA . GLN A 1 171 ? 17.555 -20.179 0.656 1.00 93.12 171 GLN A CA 1
ATOM 1353 C C . GLN A 1 171 ? 17.176 -19.518 1.983 1.00 93.12 171 GLN A C 1
ATOM 1355 O O . GLN A 1 171 ? 16.044 -19.084 2.145 1.00 93.12 171 GLN A O 1
ATOM 1360 N N . ALA A 1 172 ? 18.141 -19.339 2.886 1.00 94.31 172 ALA A N 1
ATOM 1361 C CA . ALA A 1 172 ? 17.902 -18.663 4.157 1.00 94.31 172 ALA A CA 1
ATOM 1362 C C . ALA A 1 172 ? 17.429 -17.208 3.979 1.00 94.31 172 ALA A C 1
ATOM 1364 O O . ALA A 1 172 ? 16.587 -16.746 4.746 1.00 94.31 172 ALA A O 1
ATOM 1365 N N . ARG A 1 173 ? 17.926 -16.479 2.965 1.00 92.06 173 ARG A N 1
ATOM 1366 C CA . ARG A 1 173 ? 17.396 -15.142 2.637 1.00 92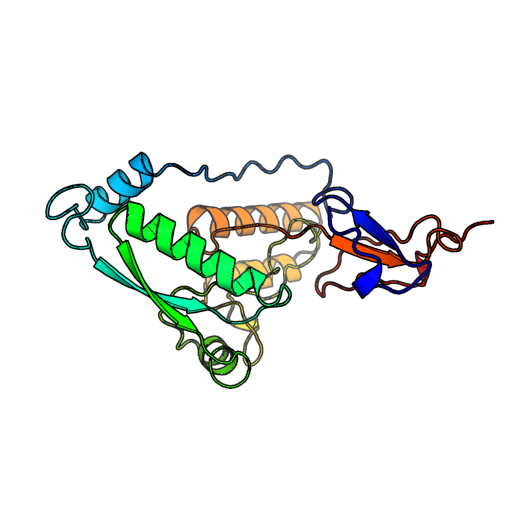.06 173 ARG A CA 1
ATOM 1367 C C . ARG A 1 173 ? 15.951 -15.191 2.166 1.00 92.06 173 ARG A C 1
ATOM 1369 O O . ARG A 1 173 ? 15.171 -14.345 2.587 1.00 92.06 173 ARG A O 1
ATOM 1376 N N . GLU A 1 174 ? 15.620 -16.139 1.297 1.00 90.38 174 GLU A N 1
ATOM 1377 C CA . GLU A 1 174 ? 14.263 -16.292 0.769 1.00 90.38 174 GLU A CA 1
ATOM 1378 C C . GLU A 1 174 ? 13.277 -16.630 1.890 1.00 90.38 174 GLU A C 1
ATOM 1380 O O . GLU A 1 174 ? 12.234 -15.991 1.989 1.00 90.38 174 GLU A O 1
ATOM 1385 N N . ASP A 1 175 ? 13.647 -17.544 2.789 1.00 91.25 175 ASP A N 1
ATOM 1386 C CA . ASP A 1 175 ? 12.820 -17.922 3.939 1.00 91.25 175 ASP A CA 1
ATOM 1387 C C . ASP A 1 175 ? 12.573 -16.714 4.865 1.00 91.25 175 ASP A C 1
ATOM 1389 O O . ASP A 1 175 ? 11.432 -16.413 5.211 1.00 91.25 175 ASP A O 1
ATOM 1393 N N . LEU A 1 176 ? 13.624 -15.946 5.191 1.00 92.31 176 LEU A N 1
ATOM 1394 C CA . LEU A 1 176 ? 13.487 -14.703 5.960 1.00 92.31 176 LEU A CA 1
ATOM 1395 C C . LEU A 1 176 ? 12.612 -13.668 5.232 1.00 92.31 176 LEU A C 1
ATOM 1397 O O . LEU A 1 176 ? 11.844 -12.947 5.863 1.00 92.31 176 LEU A O 1
ATOM 1401 N N . HIS A 1 177 ? 12.719 -13.555 3.910 1.00 88.12 177 HIS A N 1
ATOM 1402 C CA . HIS A 1 177 ? 11.872 -12.645 3.144 1.00 88.12 177 HIS A CA 1
ATOM 1403 C C . HIS A 1 177 ? 10.395 -13.040 3.278 1.00 88.12 177 HIS A C 1
ATOM 1405 O O . HIS A 1 177 ? 9.558 -12.185 3.563 1.00 88.12 177 HIS A O 1
ATOM 1411 N N . LEU A 1 178 ? 10.068 -14.327 3.140 1.00 87.50 178 LEU A N 1
ATOM 1412 C CA . LEU A 1 178 ? 8.694 -14.815 3.274 1.00 87.50 178 LEU A CA 1
ATOM 1413 C C . LEU A 1 178 ? 8.152 -14.621 4.699 1.00 87.50 178 LEU A C 1
ATOM 1415 O O . LEU A 1 178 ? 7.027 -14.146 4.843 1.00 87.50 178 LEU A O 1
ATOM 1419 N N . ASP A 1 179 ? 8.967 -14.842 5.736 1.00 90.19 179 ASP A N 1
ATOM 1420 C CA . ASP A 1 179 ? 8.608 -14.522 7.129 1.00 90.19 179 ASP A CA 1
ATOM 1421 C C . ASP A 1 179 ? 8.277 -13.026 7.312 1.00 90.19 179 ASP A C 1
ATOM 1423 O O . ASP A 1 179 ? 7.393 -12.642 8.086 1.00 90.19 179 ASP A O 1
ATOM 1427 N N . MET A 1 180 ? 8.992 -12.150 6.598 1.00 88.00 180 MET A N 1
ATOM 1428 C CA . MET A 1 180 ? 8.725 -10.714 6.606 1.00 88.00 180 MET A CA 1
ATOM 1429 C C . MET A 1 180 ? 7.390 -10.379 5.926 1.00 88.00 180 MET A C 1
ATOM 1431 O O . MET A 1 180 ? 6.620 -9.581 6.465 1.00 88.00 180 MET A O 1
ATOM 1435 N N . VAL A 1 181 ? 7.091 -10.999 4.781 1.00 84.44 181 VAL A N 1
ATOM 1436 C CA . VAL A 1 181 ? 5.809 -10.831 4.070 1.00 84.44 181 VAL A CA 1
ATOM 1437 C C . VAL A 1 181 ? 4.644 -11.324 4.931 1.00 84.44 181 VAL A C 1
ATOM 1439 O O . VAL A 1 181 ? 3.650 -10.608 5.079 1.00 84.44 181 VAL A O 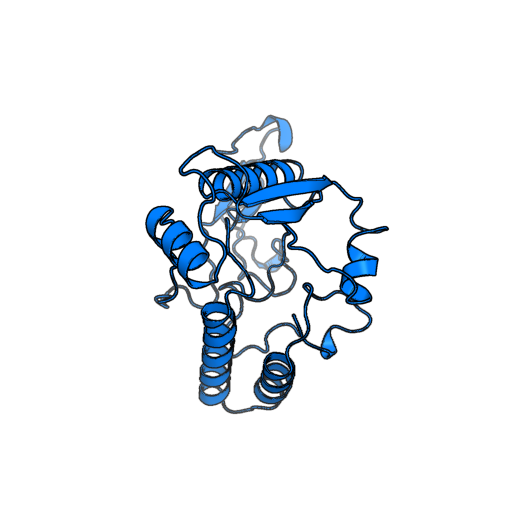1
ATOM 1442 N N . ASP A 1 182 ? 4.796 -12.478 5.584 1.00 87.81 182 ASP A N 1
ATOM 1443 C CA . ASP A 1 182 ? 3.821 -13.015 6.538 1.00 87.81 182 ASP A CA 1
ATOM 1444 C C . ASP A 1 182 ? 3.527 -12.027 7.670 1.00 87.81 182 ASP A C 1
ATOM 1446 O O . ASP A 1 182 ? 2.373 -11.844 8.062 1.00 87.81 182 ASP A O 1
ATOM 1450 N N . TYR A 1 183 ? 4.548 -11.336 8.180 1.00 88.94 183 TYR A N 1
ATOM 1451 C CA . TYR A 1 183 ? 4.367 -10.314 9.207 1.00 88.94 183 TYR A CA 1
ATOM 1452 C C . TYR A 1 183 ? 3.557 -9.110 8.704 1.00 88.94 183 TYR A C 1
ATOM 1454 O O . TYR A 1 183 ? 2.650 -8.653 9.408 1.00 88.94 183 TYR A O 1
ATOM 1462 N N . TYR A 1 184 ? 3.847 -8.604 7.499 1.00 84.44 184 TYR A N 1
ATOM 1463 C CA . TYR A 1 184 ? 3.060 -7.526 6.888 1.00 84.44 184 TYR A CA 1
ATOM 1464 C C . TYR A 1 184 ? 1.597 -7.918 6.715 1.00 84.44 184 TYR A C 1
ATOM 1466 O O . TYR A 1 184 ? 0.709 -7.118 7.029 1.00 84.44 184 TYR A O 1
ATOM 1474 N N . TYR A 1 185 ? 1.361 -9.148 6.260 1.00 85.00 185 TYR A N 1
ATOM 1475 C CA . TYR A 1 185 ? 0.026 -9.687 6.072 1.00 85.00 185 TYR A CA 1
ATOM 1476 C C . TYR A 1 185 ? -0.704 -9.879 7.403 1.00 85.00 185 TYR A C 1
ATOM 1478 O O . TYR A 1 185 ? -1.810 -9.377 7.577 1.00 85.00 185 TYR A O 1
ATOM 1486 N N . TYR A 1 186 ? -0.093 -10.547 8.379 1.00 88.62 186 TYR A N 1
ATOM 1487 C CA . TYR A 1 186 ? -0.730 -10.831 9.664 1.00 88.62 186 TYR A CA 1
ATOM 1488 C C . TYR A 1 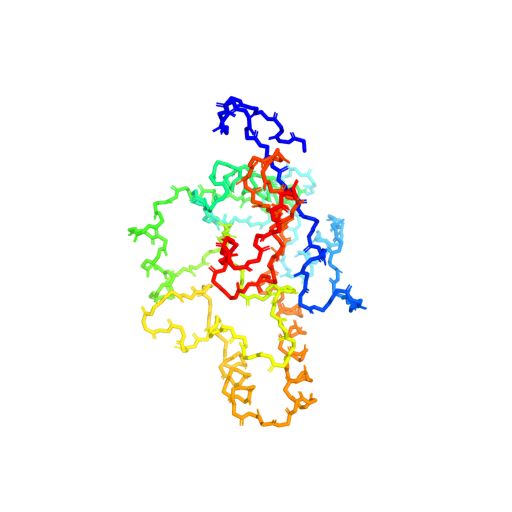186 ? -1.158 -9.552 10.395 1.00 88.62 186 TYR A C 1
ATOM 1490 O O . TYR A 1 186 ? -2.258 -9.481 10.942 1.00 88.62 186 TYR A O 1
ATOM 1498 N N . TRP A 1 187 ? -0.306 -8.523 10.382 1.00 88.06 187 TRP A N 1
ATOM 1499 C CA . TRP A 1 187 ? -0.591 -7.248 11.045 1.00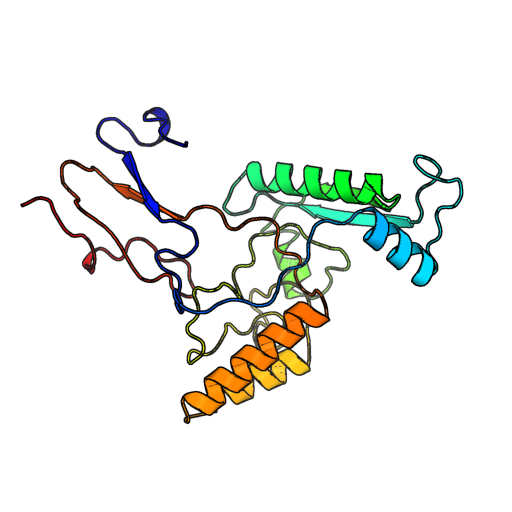 88.06 187 TRP A CA 1
ATOM 1500 C C . TRP A 1 187 ? -1.366 -6.253 10.181 1.00 88.06 187 TRP A C 1
ATOM 1502 O O . TRP A 1 187 ? -1.698 -5.179 10.680 1.00 88.06 187 TRP A O 1
ATOM 1512 N N . GLN A 1 188 ? -1.656 -6.594 8.919 1.00 86.44 188 GLN A N 1
ATOM 1513 C CA . GLN A 1 188 ? -2.355 -5.729 7.960 1.00 86.44 188 GLN A CA 1
ATOM 1514 C C . GLN A 1 188 ? -1.776 -4.306 7.937 1.00 86.44 188 GLN A C 1
ATOM 1516 O O . GLN A 1 188 ? -2.489 -3.302 7.943 1.00 86.44 188 GLN A O 1
ATOM 1521 N N . LEU A 1 189 ? -0.445 -4.224 7.930 1.00 82.75 189 LEU A N 1
ATOM 1522 C CA . LEU A 1 189 ? 0.295 -2.960 7.932 1.00 82.75 189 LEU A CA 1
ATOM 1523 C C . LEU A 1 189 ? 0.046 -2.141 6.658 1.00 82.75 189 LEU A C 1
ATOM 1525 O O . LEU A 1 189 ? 0.099 -0.910 6.670 1.00 82.75 189 LEU A O 1
ATOM 1529 N N . TYR A 1 190 ? -0.271 -2.851 5.576 1.00 81.50 190 TYR A N 1
ATOM 1530 C CA . TYR A 1 190 ? -0.757 -2.314 4.320 1.00 81.50 190 TYR A CA 1
ATOM 1531 C C . TYR A 1 190 ? -2.011 -3.065 3.898 1.00 81.50 190 TYR A C 1
ATOM 1533 O O . TYR A 1 190 ? -2.013 -4.292 3.854 1.00 81.50 190 TYR A O 1
ATOM 1541 N N . ALA A 1 191 ? -3.040 -2.318 3.509 1.00 80.00 191 ALA A N 1
ATOM 1542 C CA . ALA A 1 191 ? -4.165 -2.853 2.760 1.00 80.00 191 ALA A CA 1
ATOM 1543 C C . ALA A 1 191 ? -3.947 -2.525 1.278 1.00 80.00 191 ALA A C 1
ATOM 1545 O O . ALA A 1 191 ? -4.005 -1.360 0.874 1.00 80.00 191 ALA A O 1
ATOM 1546 N N . GLY A 1 192 ? -3.634 -3.544 0.477 1.00 75.75 192 GLY A N 1
ATOM 1547 C CA . GLY A 1 192 ? -3.526 -3.393 -0.972 1.00 75.75 192 GLY A CA 1
ATOM 1548 C C . GLY A 1 192 ? -4.873 -2.979 -1.568 1.00 75.75 192 GLY A C 1
ATOM 1549 O O . GLY A 1 192 ? -5.901 -3.542 -1.210 1.00 75.75 192 GLY A O 1
ATOM 1550 N N . MET A 1 193 ? -4.874 -1.986 -2.461 1.00 74.50 193 MET A N 1
ATOM 1551 C CA . MET A 1 193 ? -6.093 -1.543 -3.158 1.00 74.50 193 MET A CA 1
ATOM 1552 C C . MET A 1 193 ? -6.092 -1.993 -4.617 1.00 74.50 193 MET A C 1
ATOM 1554 O O . MET A 1 193 ? -7.007 -2.664 -5.076 1.00 74.50 193 MET A O 1
ATOM 1558 N N . VAL A 1 194 ? -5.058 -1.601 -5.361 1.00 72.50 194 VAL A N 1
ATOM 1559 C CA . VAL A 1 194 ? -4.864 -1.986 -6.758 1.00 72.50 194 VAL A CA 1
ATOM 1560 C C . VAL A 1 194 ? -3.396 -1.824 -7.120 1.00 72.50 194 VAL A C 1
ATOM 1562 O O . VAL A 1 194 ? -2.757 -0.845 -6.724 1.00 72.50 194 VAL A O 1
ATOM 1565 N N . GLN A 1 195 ? -2.872 -2.749 -7.915 1.00 67.88 195 GLN A N 1
ATOM 1566 C CA . GLN A 1 195 ? -1.626 -2.535 -8.630 1.00 67.88 195 GLN A CA 1
ATOM 1567 C C . GLN A 1 195 ? -1.968 -1.998 -10.028 1.00 67.88 195 GLN A C 1
ATOM 1569 O O . GLN A 1 195 ? -2.602 -2.699 -10.818 1.00 67.88 195 GLN A O 1
ATOM 1574 N N . PRO A 1 196 ? -1.609 -0.746 -10.364 1.00 64.94 196 PRO A N 1
ATOM 1575 C CA . PRO A 1 196 ? -1.879 -0.226 -11.696 1.00 64.94 196 PRO A CA 1
ATOM 1576 C C . PRO A 1 196 ? -1.125 -1.060 -12.748 1.00 64.94 196 PRO A C 1
ATOM 1578 O O . PRO A 1 196 ? 0.039 -1.416 -12.510 1.00 64.94 196 PRO A O 1
ATOM 1581 N N . PRO A 1 197 ? -1.750 -1.363 -13.906 1.00 60.44 197 PRO A N 1
ATOM 1582 C CA . PRO A 1 197 ? -1.063 -2.033 -15.002 1.00 60.44 197 PRO A CA 1
ATOM 1583 C C . PRO A 1 197 ? 0.151 -1.205 -15.413 1.00 60.44 197 PRO A C 1
ATOM 1585 O O . PRO A 1 197 ? 0.111 0.029 -15.436 1.00 60.44 197 PRO A O 1
ATOM 1588 N N . ARG A 1 198 ? 1.255 -1.889 -15.704 1.00 67.25 198 ARG A N 1
ATOM 1589 C CA . ARG A 1 198 ? 2.539 -1.242 -15.969 1.00 67.25 198 ARG A CA 1
ATOM 1590 C C . ARG A 1 198 ? 2.855 -1.351 -17.445 1.00 67.25 198 ARG A C 1
ATOM 1592 O O . ARG A 1 198 ? 2.633 -2.385 -18.055 1.00 67.25 198 ARG A O 1
ATOM 1599 N N . GLY A 1 199 ? 3.385 -0.291 -18.035 1.00 66.19 199 GLY A N 1
ATOM 1600 C CA . GLY A 1 199 ? 3.657 -0.271 -19.464 1.00 66.19 199 GLY A CA 1
ATOM 1601 C C . GLY A 1 199 ? 4.614 0.836 -19.848 1.00 66.19 199 GLY A C 1
ATOM 1602 O O . GLY A 1 199 ? 4.890 1.752 -19.072 1.00 66.19 199 GLY A O 1
ATOM 1603 N N . VAL A 1 200 ? 5.118 0.740 -21.069 1.00 74.19 200 VAL A N 1
ATOM 1604 C CA . VAL A 1 200 ? 5.953 1.770 -21.685 1.00 74.19 200 VAL A CA 1
ATOM 1605 C C . VAL A 1 200 ? 5.240 2.309 -22.916 1.00 74.19 200 VAL A C 1
ATOM 1607 O O . VAL A 1 200 ? 4.674 1.553 -23.707 1.00 74.19 200 VAL A O 1
ATOM 1610 N N . ALA A 1 201 ? 5.252 3.629 -23.073 1.00 76.19 201 ALA A N 1
ATOM 1611 C CA . ALA A 1 201 ? 4.792 4.264 -24.297 1.00 76.19 201 ALA A CA 1
ATOM 1612 C C . ALA A 1 201 ? 5.907 4.165 -25.345 1.00 76.19 201 ALA A C 1
ATOM 1614 O O . ALA A 1 201 ? 7.024 4.635 -25.119 1.00 76.19 201 ALA A O 1
ATOM 1615 N N . ALA A 1 202 ? 5.614 3.541 -26.484 1.00 77.81 202 ALA A N 1
ATOM 1616 C CA . ALA A 1 202 ? 6.562 3.387 -27.582 1.00 77.81 202 ALA A CA 1
ATOM 1617 C C . ALA A 1 202 ? 5.843 3.449 -28.936 1.00 77.81 202 ALA A C 1
ATOM 1619 O O . ALA A 1 202 ? 4.629 3.254 -29.024 1.00 77.81 202 ALA A O 1
ATOM 1620 N N . ASN A 1 203 ? 6.592 3.721 -30.007 1.00 84.44 203 ASN A N 1
ATOM 1621 C CA . ASN A 1 203 ? 6.065 3.573 -31.360 1.00 84.44 203 ASN A CA 1
ATOM 1622 C C . ASN A 1 203 ? 6.109 2.078 -31.744 1.00 84.44 203 ASN A C 1
ATOM 1624 O O . ASN A 1 203 ? 7.208 1.531 -31.884 1.00 84.44 203 ASN A O 1
ATOM 1628 N N . PRO A 1 204 ? 4.957 1.409 -31.934 1.00 79.31 204 PRO A N 1
ATOM 1629 C CA . PRO A 1 204 ? 4.926 -0.009 -32.292 1.00 79.31 204 PRO A CA 1
ATOM 1630 C C . PRO A 1 204 ? 5.501 -0.298 -33.690 1.00 79.31 204 PRO A C 1
ATOM 1632 O O . PRO A 1 204 ? 5.822 -1.443 -33.989 1.00 79.31 204 PRO A O 1
ATOM 1635 N N . GLU A 1 205 ? 5.662 0.713 -34.551 1.00 82.56 205 GLU A N 1
ATOM 1636 C CA . GLU A 1 205 ? 6.330 0.571 -35.853 1.00 82.56 205 GLU A CA 1
ATOM 1637 C C . GLU A 1 205 ? 7.853 0.439 -35.727 1.00 82.56 205 GLU A C 1
ATOM 1639 O O . GLU A 1 205 ? 8.505 -0.032 -36.656 1.00 82.56 205 GLU A O 1
ATOM 1644 N N . THR A 1 206 ? 8.437 0.859 -34.600 1.00 84.56 206 THR A N 1
ATOM 1645 C CA . THR A 1 206 ? 9.893 0.834 -34.389 1.00 84.56 206 THR A CA 1
ATOM 1646 C C . THR A 1 206 ? 10.321 -0.054 -33.228 1.00 84.56 206 THR A C 1
ATOM 1648 O O . THR A 1 206 ? 11.470 -0.494 -33.201 1.00 84.56 206 THR A O 1
ATOM 1651 N N . VAL A 1 207 ? 9.416 -0.368 -32.297 1.00 85.44 207 VAL A N 1
ATOM 1652 C CA . VAL A 1 207 ? 9.683 -1.185 -31.109 1.00 85.44 207 VAL A CA 1
ATOM 1653 C C . VAL A 1 207 ? 8.740 -2.387 -31.075 1.00 85.44 207 VAL A C 1
ATOM 1655 O O . VAL A 1 207 ? 7.532 -2.228 -30.930 1.00 85.44 207 VAL A O 1
ATOM 1658 N N . VAL A 1 208 ? 9.305 -3.596 -31.156 1.00 83.81 208 VAL A N 1
ATOM 1659 C CA . VAL A 1 208 ? 8.576 -4.872 -31.020 1.00 83.81 208 VAL A CA 1
ATOM 1660 C C . VAL A 1 208 ? 8.233 -5.144 -29.560 1.00 83.81 208 VAL A C 1
ATOM 1662 O O . VAL A 1 208 ? 7.123 -5.550 -29.238 1.00 83.81 208 VAL A O 1
ATOM 1665 N N . SER A 1 209 ? 9.197 -4.937 -28.666 1.00 81.94 209 SER A N 1
ATOM 1666 C CA . SER A 1 209 ? 9.001 -5.105 -27.229 1.00 81.94 209 SER A CA 1
ATOM 1667 C C . SER A 1 209 ? 9.992 -4.248 -26.466 1.00 81.94 209 SER A C 1
ATOM 1669 O O . SER A 1 209 ? 11.119 -4.043 -26.916 1.00 81.94 209 SER A O 1
ATOM 1671 N N . TRP A 1 210 ? 9.607 -3.811 -25.278 1.00 80.62 210 TRP A N 1
ATOM 1672 C CA . TRP A 1 210 ? 10.505 -3.121 -24.361 1.00 80.62 210 TRP A CA 1
ATOM 1673 C C . TRP A 1 210 ? 10.234 -3.624 -22.951 1.00 80.62 210 TRP A C 1
ATOM 1675 O O . TRP A 1 210 ? 9.624 -2.947 -22.125 1.00 80.62 210 TRP A O 1
ATOM 1685 N N . ASN A 1 211 ? 10.592 -4.891 -22.742 1.00 73.94 211 ASN A N 1
ATOM 1686 C CA . ASN A 1 211 ? 10.317 -5.605 -21.508 1.00 73.94 211 ASN A CA 1
ATOM 1687 C C . ASN A 1 211 ? 11.559 -5.581 -20.608 1.00 73.94 211 ASN A C 1
ATOM 1689 O O . ASN A 1 211 ? 12.640 -6.043 -20.978 1.00 73.94 211 ASN A O 1
ATOM 1693 N N . SER A 1 212 ? 11.419 -5.035 -19.407 1.00 68.00 212 SER A N 1
ATOM 1694 C CA . SER A 1 212 ? 12.453 -5.073 -18.381 1.00 68.00 212 SER A CA 1
ATOM 1695 C C . SER A 1 212 ? 11.881 -5.618 -17.092 1.00 68.00 212 SER A C 1
ATOM 1697 O O . SER A 1 212 ? 10.815 -5.178 -16.692 1.00 68.00 212 SER A O 1
ATOM 1699 N N . ARG A 1 213 ? 12.616 -6.486 -16.387 1.00 62.66 213 ARG A N 1
ATOM 1700 C CA . ARG A 1 213 ? 12.259 -6.826 -15.006 1.00 62.66 213 ARG A CA 1
ATOM 1701 C C . ARG A 1 213 ? 12.109 -5.528 -14.213 1.00 62.66 213 ARG A C 1
ATOM 1703 O O . ARG A 1 213 ? 12.996 -4.665 -14.268 1.00 62.66 213 ARG A O 1
ATOM 1710 N N . SER A 1 214 ? 10.985 -5.395 -13.519 1.00 56.31 214 SER A N 1
ATOM 1711 C CA . SER A 1 214 ? 10.763 -4.289 -12.595 1.00 56.31 214 SER A CA 1
ATOM 1712 C C . SER A 1 214 ? 11.902 -4.246 -11.574 1.00 56.31 214 SER A C 1
ATOM 1714 O O . SER A 1 214 ? 12.460 -5.281 -11.212 1.00 56.31 214 SER A O 1
ATOM 1716 N N . THR A 1 215 ? 12.281 -3.055 -11.119 1.00 53.69 215 THR A N 1
ATOM 1717 C CA . THR A 1 215 ? 13.286 -2.905 -10.056 1.00 53.69 215 THR A CA 1
ATOM 1718 C C . THR A 1 215 ? 12.772 -1.998 -8.955 1.00 53.69 215 THR A C 1
ATOM 1720 O O . THR A 1 215 ? 11.833 -1.240 -9.178 1.00 53.69 215 THR A O 1
ATOM 1723 N N . ALA A 1 216 ? 13.435 -2.055 -7.797 1.00 47.84 216 ALA A N 1
ATOM 1724 C CA . ALA A 1 216 ? 13.160 -1.301 -6.570 1.00 47.84 216 ALA A CA 1
ATOM 1725 C C . ALA A 1 216 ? 12.760 0.177 -6.742 1.00 47.84 216 ALA A C 1
ATOM 1727 O O . ALA A 1 216 ? 12.052 0.733 -5.914 1.00 47.84 216 ALA A O 1
ATOM 1728 N N . ALA A 1 217 ? 13.223 0.825 -7.810 1.00 48.28 217 ALA A N 1
ATOM 1729 C CA . ALA A 1 217 ? 12.996 2.240 -8.078 1.00 48.28 217 ALA A CA 1
ATOM 1730 C C . ALA A 1 217 ? 12.099 2.495 -9.305 1.00 48.28 217 ALA A C 1
ATOM 1732 O O . ALA A 1 217 ? 12.167 3.558 -9.912 1.00 48.28 217 ALA A O 1
ATOM 1733 N N . GLY A 1 218 ? 11.288 1.512 -9.713 1.00 51.69 218 GLY A N 1
ATOM 1734 C CA . GLY A 1 218 ? 10.268 1.694 -10.750 1.00 51.69 218 GLY A CA 1
ATOM 1735 C C . GLY A 1 218 ? 10.812 2.039 -12.140 1.00 51.69 218 GLY A C 1
ATOM 1736 O O . GLY A 1 218 ? 10.052 2.499 -12.988 1.00 51.69 218 GLY A O 1
ATOM 1737 N N . PHE A 1 219 ? 12.108 1.830 -12.404 1.00 50.19 219 PHE A N 1
ATOM 1738 C CA . PHE A 1 219 ? 12.715 2.182 -13.689 1.00 50.19 219 PHE A CA 1
ATOM 1739 C C . PHE A 1 219 ? 12.338 1.178 -14.780 1.00 50.19 219 PHE A C 1
ATOM 1741 O O . PHE A 1 219 ? 13.116 0.292 -15.149 1.00 50.19 219 PHE A O 1
ATOM 1748 N N . TRP A 1 220 ? 11.137 1.357 -15.311 1.00 57.09 220 TRP A N 1
ATOM 1749 C CA . TRP A 1 220 ? 10.784 0.962 -16.662 1.00 57.09 220 TRP A CA 1
ATOM 1750 C C . TRP A 1 220 ? 11.472 1.921 -17.618 1.00 57.09 220 TRP A C 1
ATOM 1752 O O . TRP A 1 220 ? 11.633 3.107 -17.332 1.00 57.09 220 TRP A O 1
ATOM 1762 N N . GLY A 1 221 ? 11.923 1.399 -18.747 1.00 56.25 221 GLY A N 1
ATOM 1763 C CA . GLY A 1 221 ? 12.596 2.232 -19.727 1.00 56.25 221 GLY A CA 1
ATOM 1764 C C . GLY A 1 221 ? 14.105 2.032 -19.799 1.00 56.25 221 GLY A C 1
ATOM 1765 O O . GLY A 1 221 ? 14.819 2.942 -20.200 1.00 56.25 221 GLY A O 1
ATOM 1766 N N . ARG A 1 222 ? 14.605 0.845 -19.435 1.00 72.06 222 ARG A N 1
ATOM 1767 C CA . ARG A 1 222 ? 15.986 0.418 -19.703 1.00 72.06 222 ARG A CA 1
ATOM 1768 C C . ARG A 1 222 ? 16.189 0.310 -21.216 1.00 72.06 222 ARG A C 1
ATOM 1770 O O . ARG A 1 222 ? 15.732 -0.684 -21.787 1.00 72.06 222 ARG A O 1
ATOM 1777 N N . PRO A 1 223 ? 16.821 1.284 -21.901 1.00 78.31 223 PRO A N 1
ATOM 1778 C CA . PRO A 1 223 ? 16.834 1.300 -23.364 1.00 78.31 223 PRO A CA 1
ATOM 1779 C C . PRO A 1 223 ? 17.566 0.087 -23.947 1.00 78.31 223 PRO A C 1
ATOM 1781 O O . PRO A 1 223 ? 17.281 -0.340 -25.058 1.00 78.31 223 PRO A O 1
ATOM 1784 N N . GLN A 1 224 ? 18.452 -0.532 -23.160 1.00 80.25 224 GLN A N 1
ATOM 1785 C CA . GLN A 1 224 ? 19.139 -1.773 -23.511 1.00 80.25 224 GLN A CA 1
ATOM 1786 C C . GLN A 1 224 ? 18.208 -2.982 -23.731 1.00 80.25 224 GLN A C 1
ATOM 1788 O O . GLN A 1 224 ? 18.656 -3.986 -24.271 1.00 80.25 224 GLN A O 1
ATOM 1793 N N . HIS A 1 225 ? 16.948 -2.925 -23.285 1.00 81.19 225 HIS A N 1
ATOM 1794 C CA . HIS A 1 225 ? 15.963 -4.000 -23.467 1.00 81.19 225 HIS A CA 1
ATOM 1795 C C . HIS A 1 225 ? 14.963 -3.704 -24.596 1.00 81.19 225 HIS A C 1
ATOM 1797 O O . HIS A 1 225 ? 13.984 -4.431 -24.762 1.00 81.19 225 HIS A O 1
ATOM 1803 N N . ILE A 1 226 ? 15.170 -2.624 -25.354 1.00 85.44 226 ILE A N 1
ATOM 1804 C CA . ILE A 1 226 ? 14.368 -2.344 -26.542 1.00 85.44 226 ILE A CA 1
ATOM 1805 C C . ILE A 1 226 ? 14.716 -3.387 -27.601 1.00 85.44 226 ILE A C 1
ATOM 1807 O O . ILE A 1 226 ? 15.864 -3.505 -28.027 1.00 85.44 226 ILE A O 1
ATOM 1811 N N . VAL A 1 227 ? 13.703 -4.119 -28.051 1.00 87.19 227 VAL A N 1
ATOM 1812 C CA . VAL A 1 227 ? 13.781 -4.971 -29.234 1.00 87.19 227 VAL A CA 1
ATOM 1813 C C . VAL A 1 227 ? 13.196 -4.172 -30.397 1.00 87.19 227 VAL A C 1
ATOM 1815 O O . VAL A 1 227 ? 11.983 -3.943 -30.413 1.00 87.19 227 VAL A O 1
ATOM 1818 N N . PRO A 1 228 ? 14.021 -3.699 -31.345 1.00 88.62 228 PRO A N 1
ATOM 1819 C CA . PRO A 1 228 ? 13.529 -2.932 -32.477 1.00 88.62 228 PRO A CA 1
ATOM 1820 C C . PRO A 1 228 ? 12.821 -3.833 -33.493 1.00 88.62 228 PRO A C 1
ATOM 1822 O O . PRO A 1 228 ? 13.087 -5.036 -33.578 1.00 88.62 228 PRO A O 1
ATOM 1825 N N . VAL A 1 229 ? 11.944 -3.234 -34.297 1.00 85.12 229 VAL A N 1
ATOM 1826 C CA . VAL A 1 229 ? 11.461 -3.864 -35.535 1.00 85.12 229 VAL A CA 1
ATOM 1827 C C . VAL A 1 229 ? 12.662 -4.032 -36.476 1.00 85.12 229 VAL A C 1
ATOM 1829 O O . VAL A 1 229 ? 13.492 -3.128 -36.582 1.00 85.12 229 VAL A O 1
ATOM 1832 N N . LYS A 1 230 ? 12.804 -5.218 -37.082 1.00 72.56 230 LYS A N 1
ATOM 1833 C CA . LYS A 1 230 ? 13.881 -5.512 -38.043 1.00 72.56 230 LYS A CA 1
ATOM 1834 C C . LYS A 1 230 ? 13.692 -4.776 -39.361 1.00 72.56 230 LYS A C 1
ATOM 1836 O O . LYS A 1 230 ? 12.532 -4.703 -39.817 1.00 72.56 230 LYS A O 1
#

Secondary structure (DSSP, 8-state):
----HHHH-TT-EEEEE-TTTT-SSTT----------HHHHHHHHHHTT---SSSTTSS-SEEEEEEE--BTTBHHHHHHHHHHHHHHHTTTEEEEEEE--IIIIIHHHHHTT---S-EE----SS-TTS-TTSPPP-TTSGGGTTS---S---HHHHHHHHHHHH---HHHHHHHHHHHHHHHHHTT---------EEEEE-TTTEEEE-----TT-----GGGEEE--

Radius of gyration: 20.61 Å; chains: 1; bounding box: 53×40×59 Å

Foldseek 3Di:
DPAPCVVQPPLKGWPWDDQLNQFLCSPDDDPFDDDDDLVVVLVVCVVVVQHDPPPFPDAASEEFEEEFEQEPVGCVLVVLVVVVQVSCVRSRYHYHYDYDDCPPPVQVCQLVLVPPGHYRYDDCQLGSLDNLLDQTPLELDPVCPNHGHDHHHDPLSPVLNVPLVVDDDRVVSSVSSVVVVVVCRVVVVDDDDDDPTDTDIDRVQFFVDQDDRQDPVRDRDPVVRTDTDD

pLDDT: mean 79.68, std 12.94, range [40.94, 96.5]

Sequence (230 aa):
KYGDRDVLGAGTSWIEYGEYENAAEPDHEWPWEVPTDKAEAARLLDLAGFPDPDGPGGQPRFEIKMNKYRCETGDVCLEQADAVAADWEAVGVRVELLTEEYGGVVVPRMRDRTQAYPVVKNCSVETANYPFDWPPPPSDSTFSRPAWGCAFESKFLDYMYININGERDKQAREDLHLDMVDYYYYWQLYAGMVQPPRGVAANPETVVSWNSRSTAAGFWGRPQHIVPVK